Protein AF-A0A7C5HCS0-F1 (afdb_monomer)

Mean predicted aligned error: 6.95 Å

Secondary structure (DSSP, 8-state):
-HHHHH--TTSEEEE-TTHHHHHHHHHPPPP-SS--EEE---SS--STTHHHHHHHHHHHHTS-EEEEEEHHHHHHTGGGGGGTTT-SS-EEEEEEE-SS-GGGGGSGGGG-HHHIIIIII------HHHHHHHTT-EEE--SSHHHHHHHHHHHHHHT--EEEEEE--HHHHHHHHHHHHHHHHHHHHT-------

InterPro domains:
  IPR011766 Thiamine pyrophosphate enzyme, TPP-binding [PF02775] (51-166)
  IPR029061 Thiamin diphosphate-binding fold [SSF52518] (2-193)

Structure (mmCIF, N/CA/C/O backbone):
data_AF-A0A7C5HCS0-F1
#
_entry.id   AF-A0A7C5HCS0-F1
#
loop_
_atom_site.group_PDB
_atom_site.id
_atom_site.type_symbol
_atom_site.label_atom_id
_atom_site.label_alt_id
_atom_site.label_comp_id
_atom_site.label_asym_id
_atom_site.label_entity_id
_atom_site.label_seq_id
_atom_site.pdbx_PDB_ins_code
_atom_site.Cartn_x
_atom_site.Cartn_y
_atom_site.Cartn_z
_atom_site.occupancy
_atom_site.B_iso_or_equiv
_atom_site.auth_seq_id
_atom_site.auth_comp_id
_atom_site.auth_asym_id
_atom_site.auth_atom_id
_atom_site.pdbx_PDB_model_num
ATOM 1 N N . HIS A 1 1 ? 5.112 10.787 1.807 1.00 81.69 1 HIS A N 1
ATOM 2 C CA . HIS A 1 1 ? 4.598 12.050 2.372 1.00 81.69 1 HIS A CA 1
ATOM 3 C C . HIS A 1 1 ? 3.119 12.011 2.786 1.00 81.69 1 HIS A C 1
ATOM 5 O O . HIS A 1 1 ? 2.888 11.958 3.983 1.00 81.69 1 HIS A O 1
ATOM 11 N N . ILE A 1 2 ? 2.129 11.991 1.871 1.00 90.38 2 ILE A N 1
ATOM 12 C CA . ILE A 1 2 ? 0.691 12.128 2.235 1.00 90.38 2 ILE A CA 1
ATOM 13 C C . ILE A 1 2 ? 0.230 11.079 3.266 1.00 90.38 2 ILE A C 1
ATOM 15 O O . ILE A 1 2 ? -0.372 11.418 4.276 1.00 90.38 2 ILE A O 1
ATOM 19 N N . VAL A 1 3 ? 0.565 9.802 3.048 1.00 92.44 3 VAL A N 1
ATOM 20 C CA . VAL A 1 3 ? 0.217 8.712 3.981 1.00 92.44 3 VAL A CA 1
ATOM 21 C C . VAL A 1 3 ? 0.770 8.982 5.383 1.00 92.44 3 VAL A C 1
ATOM 23 O O . VAL A 1 3 ? 0.028 8.977 6.357 1.00 92.44 3 VAL A O 1
ATOM 26 N N . SER A 1 4 ? 2.069 9.273 5.477 1.00 89.44 4 SER A N 1
ATOM 27 C CA . SER A 1 4 ? 2.755 9.540 6.747 1.00 89.44 4 SER A CA 1
ATOM 28 C C . SER A 1 4 ? 2.292 10.822 7.446 1.00 89.44 4 SER A C 1
ATOM 30 O O . SER A 1 4 ? 2.467 10.922 8.651 1.00 89.44 4 SER A O 1
ATOM 32 N N . SER A 1 5 ? 1.733 11.800 6.722 1.00 89.94 5 SER A N 1
ATOM 33 C CA . SER A 1 5 ? 1.218 13.041 7.320 1.00 89.94 5 SER A CA 1
ATOM 34 C C . SER A 1 5 ? -0.213 12.920 7.842 1.00 89.94 5 SER A C 1
ATOM 36 O O . SER A 1 5 ? -0.616 13.727 8.670 1.00 89.94 5 SER A O 1
ATOM 38 N N . LEU A 1 6 ? -0.991 11.962 7.327 1.00 91.00 6 LEU A N 1
ATOM 39 C CA . LEU A 1 6 ? -2.385 11.748 7.731 1.00 91.00 6 LEU A CA 1
ATOM 40 C C . LEU A 1 6 ? -2.528 10.707 8.849 1.00 91.00 6 LEU A C 1
ATOM 42 O O . LEU A 1 6 ? -3.530 10.710 9.553 1.00 91.00 6 LEU A O 1
ATOM 46 N N . LEU A 1 7 ? -1.538 9.828 9.019 1.00 90.81 7 LEU A N 1
ATOM 47 C CA . LEU A 1 7 ? -1.515 8.861 10.115 1.00 90.81 7 LEU A CA 1
ATOM 48 C C . LEU A 1 7 ? -1.214 9.533 11.458 1.00 90.81 7 LEU A C 1
ATOM 50 O O . LEU A 1 7 ? -0.364 10.419 11.548 1.00 90.81 7 LEU A O 1
ATOM 54 N N . THR A 1 8 ? -1.865 9.048 12.513 1.00 88.38 8 THR A N 1
ATOM 55 C CA . THR A 1 8 ? -1.659 9.492 13.895 1.00 88.38 8 THR A CA 1
ATOM 56 C C . THR A 1 8 ? -1.178 8.337 14.776 1.00 88.38 8 THR A C 1
ATOM 58 O O . THR A 1 8 ? -1.002 7.203 14.334 1.00 88.38 8 THR A O 1
ATOM 61 N N . GLU A 1 9 ? -0.968 8.601 16.064 1.00 88.56 9 GLU A N 1
ATOM 62 C CA . GLU A 1 9 ? -0.583 7.583 17.049 1.00 88.56 9 GLU A CA 1
ATOM 63 C C . GLU A 1 9 ? -1.644 6.496 17.300 1.00 88.56 9 GLU A C 1
ATOM 65 O O . GLU A 1 9 ? -1.348 5.500 17.971 1.00 88.56 9 GLU A O 1
ATOM 70 N N . LYS A 1 10 ? -2.876 6.686 16.807 1.00 89.38 10 LYS A N 1
ATOM 71 C CA . LYS A 1 10 ? -3.980 5.724 16.936 1.00 89.38 10 LYS A CA 1
ATOM 72 C C . LYS A 1 10 ? -3.842 4.569 15.953 1.00 89.38 10 LYS A C 1
ATOM 74 O O . LYS A 1 10 ? -4.239 3.448 16.267 1.00 89.38 10 LYS A O 1
ATOM 79 N N . GLU A 1 11 ? -3.233 4.829 14.804 1.00 92.44 11 GLU A N 1
ATOM 80 C CA . GLU A 1 11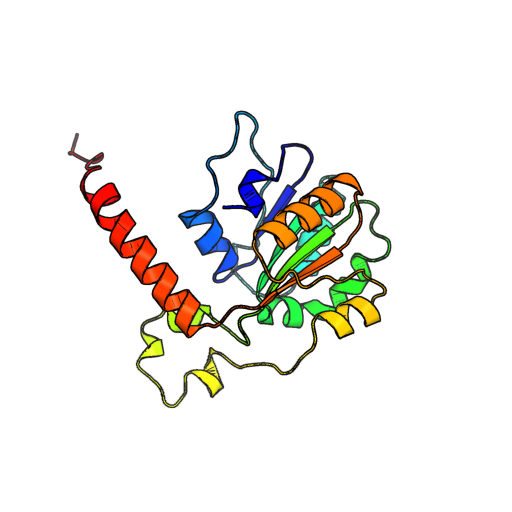 ? -3.041 3.852 13.746 1.00 92.44 11 GLU A CA 1
ATOM 81 C C . GLU A 1 11 ? -1.616 3.288 13.745 1.00 92.44 11 GLU A C 1
ATOM 83 O O . GLU A 1 11 ? -0.728 3.691 14.508 1.00 92.44 11 GLU A O 1
ATOM 88 N N . ALA A 1 12 ? -1.399 2.302 12.884 1.00 94.75 12 ALA A N 1
ATOM 89 C CA . ALA A 1 12 ? -0.082 1.766 12.592 1.00 94.75 12 ALA A CA 1
ATOM 90 C C . ALA A 1 12 ? 0.178 1.751 11.081 1.00 94.75 12 ALA A C 1
ATOM 92 O O . ALA A 1 12 ? -0.742 1.788 10.261 1.00 94.75 12 ALA A O 1
ATOM 93 N N . LEU A 1 13 ? 1.453 1.681 10.712 1.00 96.25 13 LEU A N 1
ATOM 94 C CA . LEU A 1 13 ? 1.912 1.585 9.334 1.00 96.25 13 LEU A CA 1
ATOM 95 C C . LEU A 1 13 ? 2.700 0.290 9.145 1.00 96.25 13 LEU A C 1
ATOM 97 O O . LEU A 1 13 ? 3.679 0.029 9.841 1.00 96.25 13 LEU A O 1
ATOM 101 N N . PHE A 1 14 ? 2.307 -0.504 8.162 1.00 97.88 14 PHE A N 1
ATOM 102 C CA . PHE A 1 14 ? 3.091 -1.620 7.668 1.00 97.88 14 PHE A CA 1
ATOM 103 C C . PHE A 1 14 ? 3.629 -1.271 6.284 1.00 97.88 14 PHE A C 1
ATOM 105 O O . PHE A 1 14 ? 2.872 -0.893 5.388 1.00 97.88 14 PHE A O 1
ATOM 112 N N . VAL A 1 15 ? 4.940 -1.380 6.092 1.00 97.44 15 VAL A N 1
ATOM 113 C CA . VAL A 1 15 ? 5.583 -1.012 4.827 1.00 97.44 15 VAL A CA 1
ATOM 114 C C . VAL A 1 15 ? 6.150 -2.259 4.168 1.00 97.44 15 VAL A C 1
ATOM 116 O O . VAL A 1 15 ? 6.953 -2.983 4.755 1.00 97.44 15 VAL A O 1
ATOM 119 N N . ALA A 1 16 ? 5.731 -2.530 2.935 1.00 96.75 16 ALA A N 1
ATOM 120 C CA . ALA A 1 16 ? 6.280 -3.630 2.160 1.00 96.75 16 ALA A CA 1
ATOM 121 C C . ALA A 1 16 ? 7.734 -3.361 1.741 1.00 96.75 16 ALA A C 1
ATOM 123 O O . ALA A 1 16 ? 8.236 -2.236 1.756 1.00 96.75 16 ALA A O 1
ATOM 124 N N . ASN A 1 17 ? 8.413 -4.422 1.310 1.00 93.38 17 ASN A N 1
ATOM 125 C CA . ASN A 1 17 ? 9.752 -4.332 0.735 1.00 93.38 17 ASN A CA 1
ATOM 126 C C . ASN A 1 17 ? 9.738 -3.635 -0.642 1.00 93.38 17 ASN A C 1
ATOM 128 O O . ASN A 1 17 ? 8.698 -3.210 -1.134 1.00 93.38 17 ASN A O 1
ATOM 132 N N . SER A 1 18 ? 10.904 -3.545 -1.294 1.00 89.56 18 SER A N 1
ATOM 133 C CA . SER A 1 18 ? 11.086 -2.861 -2.589 1.00 89.56 18 SER A CA 1
ATOM 134 C C . SER A 1 18 ? 11.000 -1.324 -2.479 1.00 89.56 18 SER A C 1
ATOM 136 O O . SER A 1 18 ? 11.650 -0.756 -1.596 1.00 89.56 18 SER A O 1
ATOM 138 N N . MET A 1 19 ? 10.304 -0.642 -3.394 1.00 89.56 19 MET A N 1
ATOM 139 C CA . MET A 1 19 ? 10.170 0.822 -3.397 1.00 89.56 19 MET A CA 1
ATOM 140 C C . MET A 1 19 ? 9.399 1.386 -2.192 1.00 89.56 19 MET A C 1
ATOM 142 O O . MET A 1 19 ? 9.930 2.320 -1.608 1.00 89.56 19 MET A O 1
ATOM 146 N N . PRO A 1 20 ? 8.272 0.813 -1.711 1.00 93.31 20 PRO A N 1
ATOM 147 C CA . PRO A 1 20 ? 7.556 1.337 -0.540 1.00 93.31 20 PRO A CA 1
ATOM 148 C C . PRO A 1 20 ? 8.441 1.671 0.673 1.00 93.31 20 PRO A C 1
ATOM 150 O O . PRO A 1 20 ? 8.361 2.775 1.209 1.00 93.31 20 PRO A O 1
ATOM 153 N N . ALA A 1 21 ? 9.325 0.751 1.080 1.00 93.12 21 ALA A N 1
ATOM 154 C CA . ALA A 1 21 ? 10.250 0.980 2.193 1.00 93.12 21 ALA A CA 1
ATOM 155 C C . ALA A 1 21 ? 11.250 2.113 1.917 1.00 93.12 21 ALA A C 1
ATOM 157 O O . ALA A 1 21 ? 11.531 2.907 2.808 1.00 93.12 21 ALA A O 1
ATOM 158 N N . ARG A 1 22 ? 11.770 2.203 0.687 1.00 90.94 22 ARG A N 1
ATOM 159 C CA . ARG A 1 22 ? 12.728 3.245 0.279 1.00 90.94 22 ARG A CA 1
ATOM 160 C C . ARG A 1 22 ? 12.057 4.609 0.151 1.00 90.94 22 ARG A C 1
ATOM 162 O O . ARG A 1 22 ? 12.630 5.612 0.551 1.00 90.94 22 ARG A O 1
ATOM 169 N N . ASP A 1 23 ? 10.836 4.642 -0.363 1.00 90.50 23 ASP A N 1
ATOM 170 C CA . ASP A 1 23 ? 10.062 5.868 -0.534 1.00 90.50 23 ASP A CA 1
ATOM 171 C C . ASP A 1 23 ? 9.659 6.453 0.817 1.00 90.50 23 ASP A C 1
ATOM 173 O O . ASP A 1 23 ? 9.646 7.671 0.986 1.00 90.50 23 ASP A O 1
ATOM 177 N N . MET A 1 24 ? 9.356 5.595 1.794 1.00 91.25 24 MET A N 1
ATOM 178 C CA . MET A 1 24 ? 9.117 6.041 3.164 1.00 91.25 24 MET A CA 1
ATOM 179 C C . MET A 1 24 ? 10.399 6.521 3.843 1.00 91.25 24 MET A C 1
ATOM 181 O O . MET A 1 24 ? 10.364 7.563 4.484 1.00 91.25 24 MET A O 1
ATOM 185 N N . ASP A 1 25 ? 11.526 5.837 3.652 1.00 90.25 25 ASP A N 1
ATOM 186 C CA . ASP A 1 25 ? 12.824 6.286 4.176 1.00 90.25 25 ASP A CA 1
ATOM 187 C C . ASP A 1 25 ? 13.227 7.671 3.628 1.00 90.25 25 ASP A C 1
ATOM 189 O O . ASP A 1 25 ? 13.696 8.529 4.369 1.00 90.25 25 ASP A O 1
ATOM 193 N N . LEU A 1 26 ?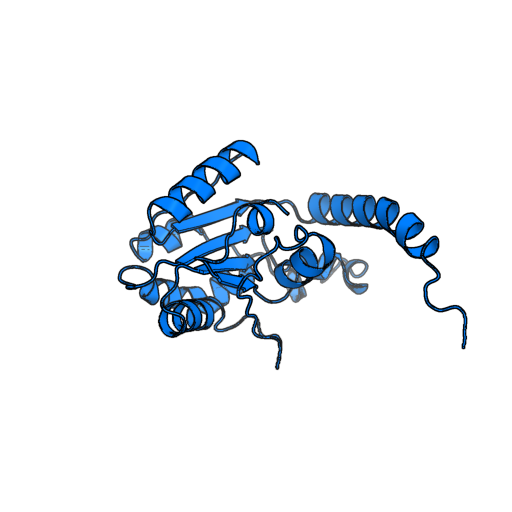 12.970 7.925 2.339 1.00 86.94 26 LEU A N 1
ATOM 194 C CA . LEU A 1 26 ? 13.357 9.171 1.668 1.00 86.94 26 LEU A CA 1
ATOM 195 C C . LEU A 1 26 ? 12.347 10.320 1.820 1.00 86.94 26 LEU A C 1
ATOM 197 O O . LEU A 1 26 ? 12.751 11.481 1.841 1.00 86.94 26 LEU A O 1
ATOM 201 N N . TYR A 1 27 ? 11.041 10.028 1.854 1.00 87.75 27 TYR A N 1
ATOM 202 C CA . TYR A 1 27 ? 9.986 11.043 1.682 1.00 87.75 27 TYR A CA 1
ATOM 203 C C . TYR A 1 27 ? 8.864 10.980 2.725 1.00 87.75 27 TYR A C 1
ATOM 205 O O . TYR A 1 27 ? 7.814 11.625 2.540 1.00 87.75 27 TYR A O 1
ATOM 213 N N . ALA A 1 28 ? 8.995 10.178 3.784 1.00 88.62 28 ALA A N 1
ATOM 214 C CA . ALA A 1 28 ? 8.055 10.262 4.896 1.00 88.62 28 ALA A CA 1
ATOM 215 C C . ALA A 1 28 ? 8.072 11.679 5.487 1.00 88.62 28 ALA A C 1
ATOM 217 O O . ALA A 1 28 ? 9.102 12.349 5.547 1.00 88.62 28 ALA A O 1
ATOM 218 N N . ALA A 1 29 ? 6.896 12.158 5.885 1.00 84.50 29 ALA A N 1
ATOM 219 C CA . ALA A 1 29 ? 6.817 13.371 6.679 1.00 84.50 29 ALA A CA 1
ATOM 220 C C . ALA A 1 29 ? 7.538 13.126 8.018 1.00 84.50 29 ALA A C 1
ATOM 222 O O . ALA A 1 29 ? 7.419 12.020 8.558 1.00 84.50 29 ALA A O 1
ATOM 223 N N . PRO A 1 30 ? 8.270 14.117 8.558 1.00 70.62 30 PRO A N 1
ATOM 224 C CA . PRO A 1 30 ? 8.809 14.009 9.905 1.00 70.62 30 PRO A CA 1
ATOM 225 C C . PRO A 1 30 ? 7.661 13.704 10.869 1.00 70.62 30 PRO A C 1
ATOM 227 O O . PRO A 1 30 ? 6.596 14.319 10.798 1.00 70.62 30 PRO A O 1
ATOM 230 N N . VAL A 1 31 ? 7.862 12.699 11.716 1.00 66.31 31 VAL A N 1
ATOM 231 C CA . VAL A 1 31 ? 6.822 12.226 12.629 1.00 66.31 31 VAL A CA 1
ATOM 232 C C . VAL A 1 31 ? 6.529 13.326 13.654 1.00 66.31 31 VAL A C 1
ATOM 234 O O . VAL A 1 31 ? 7.453 13.984 14.135 1.00 66.31 31 VAL A O 1
ATOM 237 N N . ALA A 1 32 ? 5.245 13.540 13.950 1.00 59.44 32 ALA A N 1
ATOM 238 C CA . ALA A 1 32 ? 4.774 14.476 14.970 1.00 59.44 32 ALA A CA 1
ATOM 239 C C . ALA A 1 32 ? 5.329 14.126 16.370 1.00 59.44 32 ALA A C 1
ATOM 241 O O . ALA A 1 32 ? 5.996 13.109 16.549 1.00 59.44 32 ALA A O 1
ATOM 242 N N . GLU A 1 33 ? 5.015 14.940 17.385 1.00 63.69 33 GLU A N 1
ATOM 243 C CA . GLU A 1 33 ? 5.446 14.759 18.788 1.00 63.69 33 GLU A CA 1
ATOM 244 C C . GLU A 1 33 ? 5.197 13.342 19.363 1.00 63.69 33 GLU A C 1
ATOM 246 O O . GLU A 1 33 ? 5.833 12.954 20.346 1.00 63.69 33 GLU A O 1
ATOM 251 N N . HIS A 1 34 ? 4.332 12.541 18.725 1.00 67.62 34 HIS A N 1
ATOM 252 C CA . HIS A 1 34 ? 4.046 11.151 19.066 1.00 67.62 34 HIS A CA 1
ATOM 253 C C . HIS A 1 34 ? 4.487 10.164 17.964 1.00 67.62 34 HIS A C 1
ATOM 255 O O . HIS A 1 34 ? 4.079 10.303 16.808 1.00 67.62 34 HIS A O 1
ATOM 261 N N . PRO A 1 35 ? 5.283 9.126 18.293 1.00 77.00 35 PRO A N 1
ATOM 262 C CA . PRO A 1 35 ? 5.846 8.221 17.297 1.00 77.00 35 PRO A CA 1
ATOM 263 C C . PRO A 1 35 ? 4.827 7.197 16.769 1.00 77.00 35 PRO A C 1
ATOM 265 O O . PRO A 1 35 ? 4.286 6.384 17.524 1.00 77.00 35 PRO A O 1
ATOM 268 N N . LEU A 1 36 ? 4.647 7.175 15.446 1.00 87.31 36 LEU A N 1
ATOM 269 C CA . LEU A 1 36 ? 3.867 6.172 14.716 1.00 87.31 36 LEU A CA 1
ATOM 270 C C . LEU A 1 36 ? 4.459 4.761 14.891 1.00 87.31 36 LEU A C 1
ATOM 272 O O . LEU A 1 36 ? 5.677 4.568 14.849 1.00 87.31 36 LEU A O 1
ATOM 276 N N . ARG A 1 37 ? 3.603 3.745 15.054 1.00 92.94 37 ARG A N 1
ATOM 277 C CA . ARG A 1 37 ? 4.039 2.340 15.058 1.00 92.94 37 ARG A CA 1
ATOM 278 C C . ARG A 1 37 ? 4.258 1.872 13.626 1.00 92.94 37 ARG A C 1
ATOM 280 O O . ARG A 1 37 ? 3.302 1.791 12.863 1.00 92.94 37 ARG A O 1
ATOM 287 N N . VAL A 1 38 ? 5.505 1.552 13.282 1.00 94.31 38 VAL A N 1
ATOM 288 C CA . VAL A 1 38 ? 5.891 1.115 11.934 1.00 94.31 38 VAL A CA 1
ATOM 289 C C . VAL A 1 38 ? 6.512 -0.280 11.979 1.00 94.31 38 VAL A C 1
ATOM 291 O O . VAL A 1 38 ? 7.370 -0.542 12.822 1.00 94.31 38 VAL A O 1
ATOM 294 N N . ALA A 1 39 ? 6.103 -1.166 11.070 1.00 96.44 39 ALA A N 1
ATOM 295 C CA . ALA A 1 39 ? 6.694 -2.492 10.894 1.00 96.44 39 ALA A CA 1
ATOM 296 C C . ALA A 1 39 ? 6.916 -2.833 9.414 1.00 96.44 39 ALA A C 1
ATOM 298 O O . ALA A 1 39 ? 6.263 -2.292 8.522 1.00 96.44 39 ALA A O 1
ATOM 299 N N . LEU A 1 40 ? 7.875 -3.725 9.163 1.00 96.81 40 LEU A N 1
ATOM 300 C CA . LEU A 1 40 ? 8.239 -4.213 7.837 1.00 96.81 40 LEU A CA 1
ATOM 301 C C . LEU A 1 40 ? 9.064 -5.505 7.935 1.00 96.81 40 LEU A C 1
ATOM 303 O O . LEU A 1 40 ? 9.886 -5.666 8.839 1.00 96.81 40 LEU A O 1
ATOM 307 N N . ASN A 1 41 ? 8.901 -6.410 6.968 1.00 95.56 41 ASN A N 1
ATOM 308 C CA . ASN A 1 41 ? 9.623 -7.687 6.919 1.00 95.56 41 ASN A CA 1
ATOM 309 C C . ASN A 1 41 ? 11.034 -7.520 6.333 1.00 95.56 41 ASN A C 1
ATOM 311 O O . ASN A 1 41 ? 11.263 -7.845 5.170 1.00 95.56 41 ASN A O 1
ATOM 315 N N . ARG A 1 42 ? 12.000 -7.033 7.125 1.00 93.31 42 ARG A N 1
ATOM 316 C CA . ARG A 1 42 ? 13.366 -6.723 6.641 1.00 93.31 42 ARG A CA 1
ATOM 317 C C . ARG A 1 42 ? 14.455 -7.750 6.938 1.00 93.31 42 ARG A C 1
ATOM 319 O O . ARG A 1 42 ? 15.578 -7.542 6.498 1.00 93.31 42 ARG A O 1
ATOM 326 N N . GLY A 1 43 ? 14.131 -8.864 7.600 1.00 93.31 43 GLY A N 1
ATOM 327 C CA . GLY A 1 43 ? 15.089 -9.953 7.844 1.00 93.31 43 GLY A CA 1
ATOM 328 C C . GLY A 1 43 ? 15.629 -10.546 6.537 1.00 93.31 43 GLY A C 1
ATOM 329 O O . GLY A 1 43 ? 16.773 -10.306 6.169 1.00 93.31 43 GLY A O 1
ATOM 330 N N . ALA A 1 44 ? 14.778 -11.263 5.796 1.00 91.94 44 ALA A N 1
ATOM 331 C CA . ALA A 1 44 ? 15.099 -11.756 4.451 1.00 91.94 44 ALA A CA 1
ATOM 332 C C . ALA A 1 44 ? 14.648 -10.801 3.328 1.00 91.94 44 ALA A C 1
ATOM 334 O O . ALA A 1 44 ? 15.084 -10.936 2.191 1.00 91.94 44 ALA A O 1
ATOM 335 N N . SER A 1 45 ? 13.800 -9.812 3.642 1.00 90.19 45 SER A N 1
ATOM 336 C CA . SER A 1 45 ? 13.263 -8.838 2.676 1.00 90.19 45 SER A CA 1
ATOM 337 C C . SER A 1 45 ? 12.446 -9.446 1.524 1.00 90.19 45 SER A C 1
ATOM 339 O O . SER A 1 45 ? 12.418 -8.889 0.426 1.00 90.19 45 SER A O 1
ATOM 341 N N . GLY A 1 46 ? 11.774 -10.572 1.788 1.00 92.12 46 GLY A N 1
ATOM 342 C CA . GLY A 1 46 ? 10.863 -11.236 0.853 1.00 92.12 46 GLY A CA 1
ATOM 343 C C . GLY A 1 46 ? 9.614 -10.408 0.538 1.00 92.12 46 GLY A C 1
ATOM 344 O O . GLY A 1 46 ? 9.223 -9.522 1.300 1.00 92.12 46 GLY A O 1
ATOM 345 N N . ILE A 1 47 ? 9.008 -10.663 -0.618 1.00 93.75 47 ILE A N 1
ATOM 346 C CA . ILE A 1 47 ? 7.751 -10.021 -1.047 1.00 93.75 47 ILE A CA 1
ATOM 347 C C . ILE A 1 47 ? 6.516 -10.880 -0.753 1.00 93.75 47 ILE A C 1
ATOM 349 O O . ILE A 1 47 ? 5.392 -10.429 -0.949 1.00 93.75 47 ILE A O 1
ATOM 353 N N . ASP A 1 48 ? 6.750 -12.100 -0.292 1.00 93.88 48 ASP A N 1
ATOM 354 C CA . ASP A 1 48 ? 5.791 -13.096 0.149 1.00 93.88 48 ASP A CA 1
ATOM 355 C C . ASP A 1 48 ? 5.268 -12.803 1.565 1.00 93.88 48 ASP A C 1
ATOM 357 O O . ASP A 1 48 ? 5.973 -12.254 2.416 1.00 93.88 48 ASP A O 1
ATOM 361 N N . GLY A 1 49 ? 4.000 -13.149 1.811 1.00 96.38 49 GLY A N 1
ATOM 362 C CA . GLY A 1 49 ? 3.381 -13.070 3.139 1.00 96.38 49 GLY A CA 1
ATOM 363 C C . GLY A 1 49 ? 3.187 -11.655 3.696 1.00 96.38 49 GLY A C 1
ATOM 364 O O . GLY A 1 49 ? 3.003 -11.499 4.906 1.00 96.38 49 GLY A O 1
ATOM 365 N N . ILE A 1 50 ? 3.275 -10.607 2.870 1.00 98.06 50 ILE A N 1
ATOM 366 C CA . ILE A 1 50 ? 3.205 -9.215 3.338 1.00 98.06 50 ILE A CA 1
ATOM 367 C C . ILE A 1 50 ? 1.805 -8.848 3.846 1.00 98.06 50 ILE A C 1
ATOM 369 O O . ILE A 1 50 ? 1.701 -8.236 4.909 1.00 98.06 50 ILE A O 1
ATOM 373 N N . ILE A 1 51 ? 0.739 -9.226 3.134 1.00 98.12 51 ILE A N 1
ATOM 374 C CA . ILE A 1 51 ? -0.650 -8.940 3.535 1.00 98.12 51 ILE A CA 1
ATOM 375 C C . ILE A 1 51 ? -0.985 -9.730 4.804 1.00 98.12 51 ILE A C 1
ATOM 377 O O . ILE A 1 51 ? -1.486 -9.160 5.772 1.00 98.12 51 ILE A O 1
ATOM 381 N N . SER A 1 52 ? -0.618 -11.011 4.837 1.00 97.44 52 SER A N 1
ATOM 382 C CA . SER A 1 52 ? -0.757 -11.900 5.991 1.00 97.44 52 SER A CA 1
ATOM 383 C C . SER A 1 52 ? -0.061 -11.333 7.229 1.00 97.44 52 SER A C 1
ATOM 385 O O . SER A 1 52 ? -0.649 -11.268 8.310 1.00 97.44 52 SER A O 1
ATOM 387 N N . THR A 1 53 ? 1.186 -10.874 7.077 1.00 97.88 53 THR A N 1
ATOM 388 C CA . THR A 1 53 ? 1.947 -10.302 8.195 1.00 97.88 53 THR A CA 1
ATOM 389 C C . THR A 1 53 ? 1.346 -8.977 8.657 1.00 97.88 53 THR A C 1
ATOM 391 O O . THR A 1 53 ? 1.238 -8.749 9.860 1.00 97.88 53 THR A O 1
ATOM 394 N N . ALA A 1 54 ? 0.921 -8.114 7.730 1.00 97.88 54 ALA A N 1
ATOM 395 C CA . ALA A 1 54 ? 0.294 -6.838 8.066 1.00 97.88 54 ALA A CA 1
ATOM 396 C C . ALA A 1 54 ? -1.035 -7.031 8.815 1.00 97.88 54 ALA A C 1
ATOM 398 O O . ALA A 1 54 ? -1.286 -6.338 9.802 1.00 97.88 54 ALA A O 1
ATOM 399 N N . ALA A 1 55 ? -1.845 -8.015 8.412 1.00 97.06 55 ALA A N 1
ATOM 400 C CA . ALA A 1 55 ? -3.066 -8.391 9.121 1.00 97.06 55 ALA A CA 1
ATOM 401 C C . ALA A 1 55 ? -2.759 -8.887 10.547 1.00 97.06 55 ALA A C 1
ATOM 403 O O . ALA A 1 55 ? -3.368 -8.425 11.512 1.00 97.06 55 ALA A O 1
ATOM 404 N N . GLY A 1 56 ? -1.761 -9.764 10.706 1.00 96.69 56 GLY A N 1
ATOM 405 C CA . GLY A 1 56 ? -1.317 -10.233 12.023 1.00 96.69 56 GLY A CA 1
ATOM 406 C C . GLY A 1 56 ? -0.762 -9.113 12.911 1.00 96.69 56 GLY A C 1
ATOM 407 O O . GLY A 1 56 ? -1.040 -9.076 14.107 1.00 96.69 56 GLY A O 1
ATOM 408 N N . PHE A 1 57 ? -0.023 -8.167 12.331 1.00 97.19 57 PHE A N 1
ATOM 409 C CA . PHE A 1 57 ? 0.489 -6.987 13.029 1.00 97.19 57 PHE A CA 1
ATOM 410 C C . PHE A 1 57 ? -0.643 -6.079 13.524 1.00 97.19 57 PHE A C 1
ATOM 412 O O . PHE A 1 57 ? -0.637 -5.678 14.688 1.00 97.19 57 PHE A O 1
ATOM 419 N N . SER A 1 58 ? -1.640 -5.818 12.673 1.00 96.12 58 SER A N 1
ATOM 420 C CA . SER A 1 58 ? -2.837 -5.052 13.036 1.00 96.12 58 SER A CA 1
ATOM 421 C C . SER A 1 58 ? -3.598 -5.706 14.189 1.00 96.12 58 SER A C 1
ATOM 423 O O . SER A 1 58 ? -3.898 -5.044 15.186 1.00 96.12 58 SER A O 1
ATOM 425 N N . ALA A 1 59 ? -3.831 -7.018 14.098 1.00 95.50 59 ALA A N 1
ATOM 426 C CA . ALA A 1 59 ? -4.498 -7.788 15.142 1.00 95.50 59 ALA A CA 1
ATOM 427 C C . ALA A 1 59 ? -3.701 -7.801 16.457 1.00 95.50 59 ALA A C 1
ATOM 429 O O . ALA A 1 59 ? -4.263 -7.555 17.520 1.00 95.50 59 ALA A O 1
ATOM 430 N N . GLY A 1 60 ? -2.386 -8.029 16.397 1.00 96.06 60 GLY A N 1
ATOM 431 C CA . GLY A 1 60 ? -1.521 -8.065 17.579 1.00 96.06 60 GLY A CA 1
ATOM 432 C C . GLY A 1 60 ? -1.389 -6.716 18.290 1.00 96.06 60 GLY A C 1
ATOM 433 O O . GLY A 1 60 ? -1.207 -6.680 19.506 1.00 96.06 60 GLY A O 1
ATOM 434 N N . LEU A 1 61 ? -1.498 -5.605 17.554 1.00 95.06 61 LEU A N 1
ATOM 435 C CA . LEU A 1 61 ? -1.522 -4.262 18.135 1.00 95.06 61 LEU A CA 1
ATOM 436 C C . LEU A 1 61 ? -2.905 -3.828 18.627 1.00 95.06 61 LEU A C 1
ATOM 438 O O . LEU A 1 61 ? -2.973 -2.879 19.409 1.00 95.06 61 LEU A O 1
ATOM 442 N N . GLY A 1 62 ? -3.983 -4.465 18.159 1.00 94.69 62 GLY A N 1
ATOM 443 C CA . GLY A 1 62 ? -5.347 -3.990 18.390 1.00 94.69 62 GLY A CA 1
ATOM 444 C C . GLY A 1 62 ? -5.585 -2.604 17.785 1.00 94.69 62 GLY A C 1
ATOM 445 O O . GLY A 1 62 ? -6.178 -1.741 18.432 1.00 94.69 62 GLY A O 1
ATOM 446 N N . ARG A 1 63 ? -5.014 -2.341 16.599 1.00 93.50 63 ARG A N 1
ATOM 447 C CA . ARG A 1 63 ? -5.063 -1.028 15.935 1.00 93.50 63 ARG A CA 1
ATOM 448 C C . ARG A 1 63 ? -5.327 -1.156 14.444 1.00 93.50 63 ARG A C 1
ATOM 450 O O . ARG A 1 63 ? -4.755 -2.025 13.777 1.00 93.50 63 ARG A O 1
ATOM 457 N N . ALA A 1 64 ? -6.101 -0.209 13.915 1.00 94.25 64 ALA A N 1
ATOM 458 C CA . ALA A 1 64 ? -6.225 -0.004 12.479 1.00 94.25 64 ALA A CA 1
ATOM 459 C C . ALA A 1 64 ? -4.836 0.202 11.861 1.00 94.25 64 ALA A C 1
ATOM 461 O O . ALA A 1 64 ? -3.994 0.924 12.406 1.00 94.25 64 ALA A O 1
ATOM 462 N N . THR A 1 65 ? -4.574 -0.475 10.748 1.00 96.56 65 THR A N 1
ATOM 463 C CA . THR A 1 65 ? -3.248 -0.477 10.123 1.00 96.56 65 THR A CA 1
ATOM 464 C C . THR A 1 65 ? -3.350 -0.126 8.653 1.00 96.56 65 THR A C 1
ATOM 466 O O . THR A 1 65 ? -4.172 -0.669 7.922 1.00 96.56 65 THR A O 1
ATOM 469 N N . THR A 1 66 ? -2.465 0.754 8.201 1.00 97.62 66 THR A N 1
ATOM 470 C CA . THR A 1 66 ? -2.268 0.998 6.774 1.00 97.62 66 THR A CA 1
ATOM 471 C C . THR A 1 66 ? -1.112 0.161 6.263 1.00 97.62 66 THR A C 1
ATOM 473 O O . THR A 1 66 ? -0.025 0.194 6.832 1.00 97.62 66 THR A O 1
ATOM 476 N N . LEU A 1 67 ? -1.330 -0.569 5.175 1.00 98.25 67 LEU A N 1
ATOM 477 C CA . LEU A 1 67 ? -0.307 -1.310 4.450 1.00 98.25 67 LEU A CA 1
ATOM 478 C C . LEU A 1 67 ? 0.054 -0.559 3.168 1.00 98.25 67 LEU A C 1
ATOM 480 O O . LEU A 1 67 ? -0.804 -0.364 2.314 1.00 98.25 67 LEU A O 1
ATOM 484 N N . LEU A 1 68 ? 1.326 -0.202 2.991 1.00 97.88 68 LEU A N 1
ATOM 485 C CA . LEU A 1 68 ? 1.842 0.275 1.706 1.00 97.88 68 LEU A CA 1
ATOM 486 C C . LEU A 1 68 ? 2.555 -0.865 0.975 1.00 97.88 68 LEU A C 1
ATOM 488 O O . LEU A 1 68 ? 3.582 -1.351 1.453 1.00 97.88 68 LEU A O 1
ATOM 492 N N . ILE A 1 69 ? 2.036 -1.282 -0.180 1.00 97.81 69 ILE A N 1
ATOM 493 C CA . ILE A 1 69 ? 2.489 -2.486 -0.892 1.00 97.81 69 ILE A CA 1
ATOM 494 C C . ILE A 1 69 ? 2.585 -2.258 -2.405 1.00 97.81 69 ILE A C 1
ATOM 496 O O . ILE A 1 69 ? 1.808 -1.500 -2.971 1.00 97.81 69 ILE A O 1
ATOM 500 N N . GLY A 1 70 ? 3.553 -2.892 -3.073 1.00 95.62 70 GLY A N 1
ATOM 501 C CA . GLY A 1 70 ? 3.627 -2.908 -4.542 1.00 95.62 70 GLY A CA 1
ATOM 502 C C . GLY A 1 70 ? 2.702 -3.962 -5.157 1.00 95.62 70 GLY A C 1
ATOM 503 O O . GLY A 1 70 ? 2.390 -4.960 -4.511 1.00 95.62 70 GLY A O 1
ATOM 504 N N . ASP A 1 71 ? 2.309 -3.789 -6.418 1.00 94.50 71 ASP A N 1
ATOM 505 C CA . ASP A 1 71 ? 1.403 -4.698 -7.137 1.00 94.50 71 ASP A CA 1
ATOM 506 C C . ASP A 1 71 ? 1.881 -6.155 -7.175 1.00 94.50 71 ASP A C 1
ATOM 508 O O . ASP A 1 71 ? 1.098 -7.068 -6.920 1.00 94.50 71 ASP A O 1
ATOM 512 N N . ILE A 1 72 ? 3.172 -6.392 -7.413 1.00 94.12 72 ILE A N 1
ATOM 513 C CA . ILE A 1 72 ? 3.712 -7.758 -7.445 1.00 94.12 72 ILE A CA 1
ATOM 514 C C . ILE A 1 72 ? 3.676 -8.408 -6.057 1.00 94.12 72 ILE A C 1
ATOM 516 O O . ILE A 1 72 ? 3.242 -9.549 -5.926 1.00 94.12 72 ILE A O 1
ATOM 520 N N . SER A 1 73 ? 4.059 -7.687 -4.998 1.00 96.00 73 SER A N 1
ATOM 521 C CA . SER A 1 73 ? 3.960 -8.195 -3.621 1.00 96.00 73 SER A CA 1
ATOM 522 C C . SER A 1 73 ? 2.511 -8.461 -3.211 1.00 96.00 73 SER A C 1
ATOM 524 O O . SER A 1 73 ? 2.242 -9.438 -2.521 1.00 96.00 73 SER A O 1
ATOM 526 N N . PHE A 1 74 ? 1.575 -7.619 -3.658 1.00 97.38 74 PHE A N 1
ATOM 527 C CA . PHE A 1 74 ? 0.145 -7.826 -3.446 1.00 97.38 74 PHE A CA 1
ATOM 528 C C . PHE A 1 74 ? -0.334 -9.120 -4.110 1.00 97.38 74 PHE A C 1
ATOM 530 O O . PHE A 1 74 ? -1.031 -9.913 -3.484 1.00 97.38 74 PHE A O 1
ATOM 537 N N . LEU A 1 75 ? 0.099 -9.374 -5.348 1.00 95.94 75 LEU A N 1
ATOM 538 C CA . LEU A 1 75 ? -0.237 -10.600 -6.066 1.00 95.94 75 LEU A CA 1
ATOM 539 C C . LEU A 1 75 ? 0.361 -11.857 -5.408 1.00 95.94 75 LEU A C 1
ATOM 541 O O . LEU A 1 75 ? -0.297 -12.895 -5.379 1.00 95.94 75 LEU A O 1
ATOM 545 N N . HIS A 1 76 ? 1.572 -11.772 -4.848 1.00 96.00 76 HIS A N 1
ATOM 546 C CA . HIS A 1 76 ? 2.230 -12.895 -4.163 1.00 96.00 76 HIS A CA 1
ATOM 547 C C . HIS 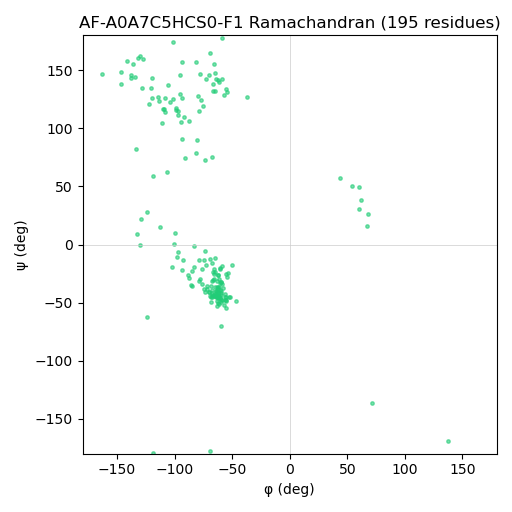A 1 76 ? 1.479 -13.407 -2.931 1.00 96.00 76 HIS A C 1
ATOM 549 O O . HIS A 1 76 ? 1.638 -14.573 -2.576 1.00 96.00 76 HIS A O 1
ATOM 555 N N . ASP A 1 77 ? 0.681 -12.555 -2.288 1.00 97.25 77 ASP A N 1
ATOM 556 C CA . ASP A 1 77 ? -0.047 -12.873 -1.056 1.00 97.25 77 ASP A CA 1
ATOM 557 C C . ASP A 1 77 ? -1.560 -12.641 -1.216 1.00 97.25 77 ASP A C 1
ATOM 559 O O . ASP A 1 77 ? -2.268 -12.326 -0.264 1.00 97.25 77 ASP A O 1
ATOM 563 N N . LEU A 1 78 ? -2.068 -12.769 -2.449 1.00 97.00 78 LEU A N 1
ATOM 564 C CA . LEU A 1 78 ? -3.433 -12.382 -2.820 1.00 97.00 78 LEU A CA 1
ATOM 565 C C . LEU A 1 78 ? -4.515 -13.099 -2.002 1.00 97.00 78 LEU A C 1
ATOM 567 O O . LEU A 1 78 ? -5.543 -12.514 -1.670 1.00 97.00 78 LEU A O 1
ATOM 571 N N . ASN A 1 79 ? -4.296 -14.375 -1.678 1.00 96.38 79 ASN A N 1
ATOM 572 C CA . ASN A 1 79 ? -5.253 -15.165 -0.905 1.00 96.38 79 ASN A CA 1
ATOM 573 C C . ASN A 1 79 ? -5.431 -14.641 0.530 1.00 96.38 79 ASN A C 1
ATOM 575 O O . ASN A 1 79 ? -6.493 -14.844 1.112 1.00 96.38 79 ASN A O 1
ATOM 579 N N . ALA A 1 80 ? -4.449 -13.915 1.070 1.00 97.06 80 ALA A N 1
ATOM 580 C CA . ALA A 1 80 ? -4.496 -13.339 2.405 1.00 97.06 80 ALA A CA 1
ATOM 581 C C . ALA A 1 80 ? -5.512 -12.199 2.531 1.00 97.06 80 ALA A C 1
ATOM 583 O O . ALA A 1 80 ? -5.879 -11.836 3.647 1.00 97.06 80 ALA A O 1
ATOM 584 N N . LEU A 1 81 ? -6.041 -11.677 1.417 1.00 96.88 81 LEU A N 1
ATOM 585 C CA . LEU A 1 81 ? -7.189 -10.768 1.435 1.00 96.88 81 LEU A CA 1
ATOM 586 C C . LEU A 1 81 ? -8.401 -11.371 2.161 1.00 96.88 81 LEU A C 1
ATOM 588 O O . LEU A 1 81 ? -9.184 -10.626 2.749 1.00 96.88 81 LEU A O 1
ATOM 592 N N . SER A 1 82 ? -8.524 -12.705 2.223 1.00 95.44 82 SER A N 1
ATOM 593 C CA . SER A 1 82 ? -9.567 -13.369 3.016 1.00 95.44 82 SER A CA 1
ATOM 594 C C . SER A 1 82 ? -9.493 -13.054 4.515 1.00 95.44 82 SER A C 1
ATOM 596 O O . SER A 1 82 ? -10.484 -13.226 5.219 1.00 95.44 82 SER A O 1
ATOM 598 N N . LEU A 1 83 ? -8.334 -12.613 5.019 1.00 94.81 83 LEU A N 1
ATOM 599 C CA . LEU A 1 83 ? -8.143 -12.231 6.421 1.00 94.81 83 LEU A CA 1
ATOM 600 C C . LEU A 1 83 ? -8.756 -10.860 6.744 1.00 94.81 83 LEU A C 1
ATOM 602 O O . LEU A 1 83 ? -9.022 -10.581 7.907 1.00 94.81 83 LEU A O 1
ATOM 606 N N . LEU A 1 84 ? -8.977 -10.004 5.739 1.00 92.69 84 LEU A N 1
ATOM 607 C CA . LEU A 1 84 ? -9.339 -8.595 5.939 1.00 92.69 84 LEU A CA 1
ATOM 608 C C . LEU A 1 84 ? -10.851 -8.378 6.079 1.00 92.69 84 LEU A C 1
ATOM 610 O O . LEU A 1 84 ? -11.260 -7.423 6.737 1.00 92.69 84 LEU A O 1
ATOM 614 N N . GLY A 1 85 ? -11.673 -9.236 5.464 1.00 83.00 85 GLY A N 1
ATOM 615 C CA . GLY A 1 85 ? -13.123 -9.021 5.345 1.00 83.00 85 GLY A CA 1
ATOM 616 C C . GLY A 1 85 ? -13.893 -9.054 6.671 1.00 83.00 85 GLY A C 1
ATOM 617 O O . GLY A 1 85 ? -14.940 -8.429 6.775 1.00 83.00 85 GLY A O 1
ATOM 618 N N . ASN A 1 86 ? -13.366 -9.741 7.691 1.00 79.06 86 ASN A N 1
ATOM 619 C CA . ASN A 1 86 ? -13.964 -9.836 9.033 1.00 79.06 86 ASN A CA 1
ATOM 620 C C . ASN A 1 86 ? -12.958 -9.502 10.148 1.00 79.06 86 ASN A C 1
ATOM 622 O O . ASN A 1 86 ? -13.103 -9.967 11.278 1.00 79.06 86 ASN A O 1
ATOM 626 N N . ALA A 1 87 ? -11.891 -8.768 9.827 1.00 85.56 87 ALA A N 1
ATOM 627 C CA . ALA A 1 87 ? -10.883 -8.422 10.818 1.00 85.56 87 ALA A CA 1
ATOM 628 C C . ALA A 1 87 ? -11.476 -7.470 11.870 1.00 85.56 87 ALA A C 1
ATOM 630 O O . ALA A 1 87 ? -12.080 -6.459 11.522 1.00 85.56 87 ALA A O 1
ATOM 631 N N . GLU A 1 88 ? -11.259 -7.764 13.157 1.00 87.31 88 GLU A N 1
ATOM 632 C CA . GLU A 1 88 ? -11.634 -6.856 14.257 1.00 87.31 88 GLU A CA 1
ATOM 633 C C . GLU A 1 88 ? -10.921 -5.504 14.143 1.00 87.31 88 GLU A C 1
ATOM 635 O O . GLU A 1 88 ? -11.466 -4.470 14.521 1.00 87.31 88 GLU A O 1
ATOM 640 N N . ASN A 1 89 ? -9.698 -5.528 13.607 1.00 91.31 89 ASN A N 1
ATOM 641 C CA . ASN A 1 89 ? -8.890 -4.350 13.352 1.00 91.31 89 ASN A CA 1
ATOM 642 C C . ASN A 1 89 ? -8.791 -4.147 11.833 1.00 91.31 89 ASN A C 1
ATOM 644 O O . ASN A 1 89 ? -8.262 -5.018 11.139 1.00 91.31 89 ASN A O 1
ATOM 648 N N . PRO A 1 90 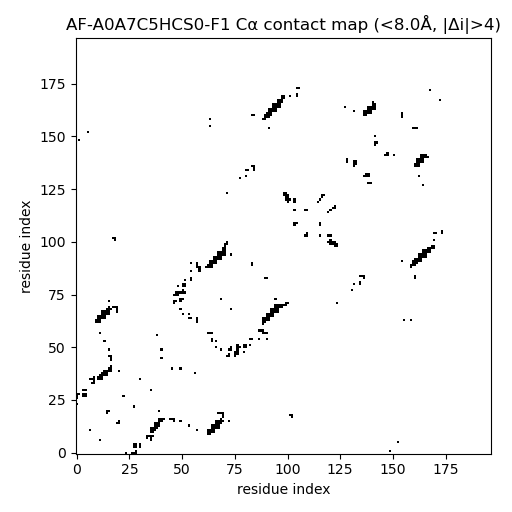? -9.311 -3.033 11.305 1.00 92.06 90 PRO A N 1
ATOM 649 C CA . PRO A 1 90 ? -9.386 -2.794 9.871 1.00 92.06 90 PRO A CA 1
ATOM 650 C C . PRO A 1 90 ? -8.002 -2.547 9.269 1.00 92.06 90 PRO A C 1
ATOM 652 O O . PRO A 1 90 ? -7.128 -1.925 9.886 1.00 92.06 90 PRO A O 1
ATOM 655 N N . LEU A 1 91 ? -7.826 -3.002 8.028 1.00 96.31 91 LEU A N 1
ATOM 656 C CA . LEU A 1 91 ? -6.591 -2.819 7.274 1.00 96.31 91 LEU A CA 1
ATOM 657 C C . LEU A 1 91 ? -6.863 -2.089 5.959 1.00 96.31 91 LEU A C 1
ATOM 659 O O . LEU A 1 91 ? -7.606 -2.571 5.104 1.00 96.31 91 LEU A O 1
ATOM 663 N N . ILE A 1 92 ? -6.219 -0.935 5.784 1.00 97.50 92 ILE A N 1
ATOM 664 C CA . ILE A 1 92 ? -6.262 -0.165 4.537 1.00 97.50 92 ILE A CA 1
ATOM 665 C C . ILE A 1 92 ? -5.020 -0.521 3.724 1.00 97.50 92 ILE A C 1
ATOM 667 O O . ILE A 1 92 ? -3.904 -0.176 4.113 1.00 97.50 92 ILE A O 1
ATOM 671 N N . ALA A 1 93 ? -5.183 -1.218 2.601 1.00 98.06 93 ALA A N 1
ATOM 672 C CA . ALA A 1 93 ? -4.068 -1.572 1.728 1.00 98.06 93 ALA A CA 1
ATOM 673 C C . ALA A 1 93 ? -3.960 -0.576 0.571 1.00 98.06 93 ALA A C 1
ATOM 675 O O . ALA A 1 93 ? -4.829 -0.511 -0.296 1.00 98.06 93 ALA A O 1
ATOM 676 N N . ILE A 1 94 ? -2.865 0.176 0.539 1.00 98.25 94 ILE A N 1
ATOM 677 C CA . ILE A 1 94 ? -2.512 1.083 -0.548 1.00 98.25 94 ILE A CA 1
ATOM 678 C C . ILE A 1 94 ? -1.586 0.330 -1.503 1.00 98.25 94 ILE A C 1
ATOM 680 O O . ILE A 1 94 ? -0.408 0.105 -1.207 1.00 98.25 94 ILE A O 1
ATOM 684 N N . VAL A 1 95 ? -2.132 -0.063 -2.652 1.00 97.94 95 VAL A N 1
ATOM 685 C CA . VAL A 1 95 ? -1.434 -0.819 -3.693 1.00 97.94 95 VAL A CA 1
ATOM 686 C C . VAL A 1 95 ? -0.824 0.149 -4.701 1.00 97.94 95 VAL A C 1
ATOM 688 O O . VAL A 1 95 ? -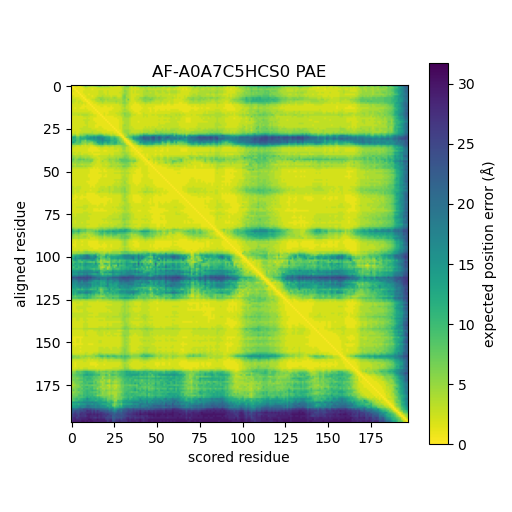1.525 0.786 -5.485 1.00 97.94 95 VAL A O 1
ATOM 691 N N . LEU A 1 96 ? 0.502 0.252 -4.697 1.00 95.38 96 LEU A N 1
ATOM 692 C CA . LEU A 1 96 ? 1.276 1.012 -5.673 1.00 95.38 96 LEU A CA 1
ATOM 693 C C . LEU A 1 96 ? 1.444 0.176 -6.944 1.00 95.38 96 LEU A C 1
ATOM 695 O O . LEU A 1 96 ? 2.410 -0.579 -7.074 1.00 95.38 96 LEU A O 1
ATOM 699 N N . ASN A 1 97 ? 0.503 0.310 -7.877 1.00 93.25 97 ASN A N 1
ATOM 700 C CA . ASN A 1 97 ? 0.510 -0.442 -9.124 1.00 93.25 97 ASN A CA 1
ATOM 701 C C . ASN A 1 97 ? 1.319 0.287 -10.197 1.00 93.25 97 ASN A C 1
ATOM 703 O O . ASN A 1 97 ? 0.888 1.300 -10.752 1.00 93.25 97 ASN A O 1
ATOM 707 N N . ASN A 1 98 ? 2.508 -0.235 -10.491 1.00 86.81 98 ASN A N 1
ATOM 708 C CA . ASN A 1 98 ? 3.349 0.245 -11.588 1.00 86.81 98 ASN A CA 1
ATOM 709 C C . ASN A 1 98 ? 3.495 -0.797 -12.718 1.00 86.81 98 ASN A C 1
ATOM 711 O O . ASN A 1 98 ? 4.330 -0.634 -13.613 1.00 86.81 98 ASN A O 1
ATOM 715 N N . HIS A 1 99 ? 2.635 -1.824 -12.730 1.00 83.50 99 HIS A N 1
ATOM 716 C CA . HIS A 1 99 ? 2.635 -2.895 -13.725 1.00 83.50 99 HIS A CA 1
ATOM 717 C C . HIS A 1 99 ? 3.958 -3.680 -13.735 1.00 83.50 99 HIS A C 1
ATOM 719 O O . HIS A 1 99 ? 4.576 -3.846 -14.792 1.00 83.50 99 HIS A O 1
ATOM 725 N N . GLY A 1 100 ? 4.429 -4.122 -12.566 1.00 80.69 100 GLY A N 1
ATOM 726 C CA . GLY A 1 100 ? 5.646 -4.921 -12.431 1.00 80.69 100 GLY A CA 1
ATOM 727 C C . GLY A 1 100 ? 6.574 -4.534 -11.277 1.00 80.69 100 GLY A C 1
ATOM 728 O O . GLY A 1 100 ? 6.276 -3.736 -10.391 1.00 80.69 100 GLY A O 1
ATOM 729 N N . GLY A 1 101 ? 7.774 -5.108 -11.300 1.00 75.44 101 GLY A N 1
ATOM 730 C CA . GLY A 1 101 ? 8.868 -4.783 -10.390 1.00 75.44 101 GLY A CA 1
ATOM 731 C C . GLY A 1 101 ? 9.513 -3.428 -10.700 1.00 75.44 101 GLY A C 1
ATOM 732 O O . GLY A 1 101 ? 10.648 -3.379 -11.170 1.00 75.44 101 GLY A O 1
ATOM 733 N N . GLY A 1 102 ? 8.834 -2.315 -10.408 1.00 72.44 102 GLY A N 1
ATOM 734 C CA . GLY A 1 102 ? 9.331 -0.956 -10.688 1.00 72.44 102 GLY A CA 1
ATOM 735 C C . GLY A 1 102 ? 10.725 -0.630 -10.128 1.00 72.44 102 GLY A C 1
ATOM 736 O O . GLY A 1 102 ? 11.440 0.187 -10.702 1.00 72.44 102 GLY A O 1
ATOM 737 N N . ILE A 1 103 ? 11.168 -1.317 -9.069 1.00 75.75 103 ILE A N 1
ATOM 738 C CA . ILE A 1 103 ? 12.516 -1.156 -8.500 1.00 75.75 103 ILE A CA 1
ATOM 739 C C . ILE A 1 103 ? 13.641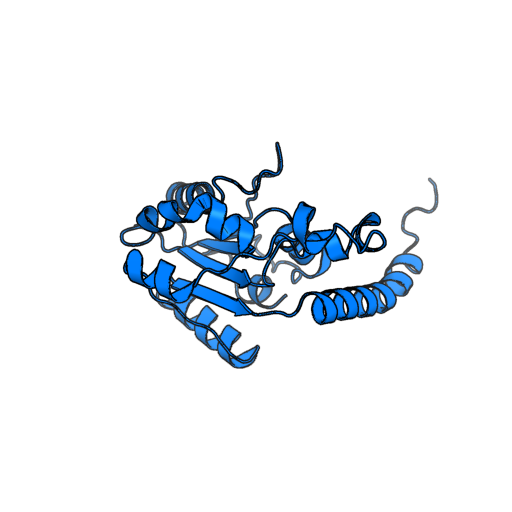 -1.478 -9.489 1.00 75.75 103 ILE A C 1
ATOM 741 O O . ILE A 1 103 ? 14.701 -0.858 -9.428 1.00 75.75 103 ILE A O 1
ATOM 745 N N . PHE A 1 104 ? 13.436 -2.412 -10.421 1.00 74.88 104 PHE A N 1
ATOM 746 C CA . PHE A 1 104 ? 14.488 -2.804 -11.362 1.00 74.88 104 PHE A CA 1
ATOM 747 C C . PHE A 1 104 ? 14.859 -1.666 -12.317 1.00 74.88 104 PHE A C 1
ATOM 749 O O . PHE A 1 104 ? 15.989 -1.624 -12.792 1.00 74.88 104 PHE A O 1
ATOM 756 N N . SER A 1 105 ? 13.971 -0.682 -12.504 1.00 72.94 105 SER A N 1
ATOM 757 C CA . SER A 1 105 ? 14.262 0.553 -13.242 1.00 72.94 105 SER A CA 1
ATOM 758 C C . SER A 1 105 ? 15.279 1.469 -12.540 1.00 72.94 105 SER A C 1
ATOM 760 O O . SER A 1 105 ? 15.830 2.366 -13.175 1.00 72.94 105 SER A O 1
ATOM 762 N N . PHE A 1 106 ? 15.546 1.255 -11.247 1.00 71.75 106 PHE A N 1
ATOM 763 C CA . PHE A 1 106 ? 16.512 2.020 -10.449 1.00 71.75 106 PHE A CA 1
ATOM 764 C C . PHE A 1 106 ? 17.876 1.335 -10.316 1.00 71.75 106 PHE A C 1
ATOM 766 O O . PHE A 1 106 ? 18.823 1.949 -9.827 1.00 71.75 106 PHE A O 1
ATOM 773 N N . LEU A 1 107 ? 17.983 0.068 -10.718 1.00 77.19 107 LEU A N 1
ATOM 774 C CA . LEU A 1 107 ? 19.209 -0.715 -10.606 1.00 77.19 107 LEU A CA 1
ATOM 775 C C . LEU A 1 107 ? 20.035 -0.625 -11.899 1.00 77.19 107 LEU A C 1
ATOM 777 O O . LEU A 1 107 ? 19.464 -0.397 -12.965 1.00 77.19 107 LEU A O 1
ATOM 781 N N . PRO A 1 108 ? 21.363 -0.861 -11.848 1.00 75.06 108 PRO A N 1
ATOM 782 C CA . PRO A 1 108 ? 22.215 -0.843 -13.041 1.00 75.06 108 PRO A CA 1
ATOM 783 C C . PRO A 1 108 ? 21.731 -1.776 -14.158 1.00 75.06 108 PRO A C 1
ATOM 785 O O . PRO A 1 108 ? 21.919 -1.475 -15.327 1.00 75.06 108 PRO A O 1
ATOM 788 N N . ILE A 1 109 ? 21.029 -2.860 -13.803 1.00 68.81 109 ILE A N 1
ATOM 789 C CA . ILE A 1 109 ? 20.433 -3.807 -14.755 1.00 68.81 109 ILE A CA 1
ATOM 790 C C . ILE A 1 109 ? 19.431 -3.155 -15.722 1.00 68.81 109 ILE A C 1
ATOM 792 O O . ILE A 1 109 ? 19.160 -3.711 -16.777 1.00 68.81 109 ILE A O 1
ATOM 796 N N . ALA A 1 110 ? 18.909 -1.962 -15.415 1.00 71.62 110 ALA A N 1
ATOM 797 C CA . ALA A 1 110 ? 18.023 -1.222 -16.308 1.00 71.62 110 ALA A CA 1
ATOM 798 C C . ALA A 1 110 ? 18.661 -0.866 -17.667 1.00 71.62 110 ALA A C 1
ATOM 800 O O . ALA A 1 110 ? 17.925 -0.580 -18.608 1.00 71.62 110 ALA A O 1
ATOM 801 N N . SER A 1 111 ? 19.998 -0.869 -17.787 1.00 71.81 111 SER A N 1
ATOM 802 C CA . SER A 1 111 ? 20.685 -0.687 -19.075 1.00 71.81 111 SER A CA 1
ATOM 803 C C . SER A 1 111 ? 20.722 -1.950 -19.942 1.00 71.81 111 SER A C 1
ATOM 805 O O . SER A 1 111 ? 21.022 -1.849 -21.127 1.00 71.81 111 SER A O 1
ATOM 807 N N . GLU A 1 112 ? 20.403 -3.120 -19.380 1.00 69.88 112 GLU A N 1
ATOM 808 C CA . GLU A 1 112 ? 20.346 -4.411 -20.078 1.00 69.88 112 GLU A CA 1
ATOM 809 C C . GLU A 1 112 ? 18.917 -4.643 -20.605 1.00 69.88 112 GLU A C 1
ATOM 811 O O . GLU A 1 112 ? 18.114 -5.391 -20.037 1.00 69.88 112 GLU A O 1
ATOM 816 N N . THR A 1 113 ? 18.567 -3.920 -21.673 1.00 64.06 113 THR A N 1
ATOM 817 C CA . THR A 1 113 ? 17.189 -3.765 -22.178 1.00 64.06 113 THR A CA 1
ATOM 818 C C . THR A 1 113 ? 16.519 -5.066 -22.599 1.00 64.06 113 THR A C 1
ATOM 820 O O . THR A 1 113 ? 15.314 -5.219 -22.415 1.00 64.06 113 THR A O 1
ATOM 823 N N . ASP A 1 114 ? 17.289 -6.021 -23.114 1.00 62.94 114 ASP A N 1
ATOM 824 C CA . ASP A 1 114 ? 16.745 -7.173 -23.840 1.00 62.94 114 ASP A CA 1
ATOM 825 C C . ASP A 1 114 ? 16.083 -8.210 -22.921 1.00 62.94 114 ASP A C 1
ATOM 827 O O . ASP A 1 114 ? 15.380 -9.098 -23.389 1.00 62.94 114 ASP A O 1
ATOM 831 N N . ARG A 1 115 ? 16.293 -8.111 -21.601 1.00 65.94 115 ARG A N 1
ATOM 832 C CA . ARG A 1 115 ? 15.745 -9.056 -20.610 1.00 65.94 115 ARG A CA 1
ATOM 833 C C . ARG A 1 115 ? 15.040 -8.381 -19.440 1.00 65.94 115 ARG A C 1
ATOM 835 O O . ARG A 1 115 ? 14.548 -9.078 -18.552 1.00 65.94 115 ARG A O 1
ATOM 842 N N . LEU A 1 116 ? 14.997 -7.049 -19.411 1.00 68.38 116 LEU A N 1
ATOM 843 C CA . LEU A 1 116 ? 14.502 -6.300 -18.259 1.00 68.38 116 LEU A CA 1
ATOM 844 C C . LEU A 1 116 ? 13.027 -6.607 -17.977 1.00 68.38 116 LEU A C 1
ATOM 846 O O . LEU A 1 116 ? 12.681 -6.947 -16.848 1.00 68.38 116 LEU A O 1
ATOM 850 N N . ASP A 1 117 ? 12.163 -6.534 -18.989 1.00 65.94 117 ASP A N 1
ATOM 851 C CA . ASP A 1 117 ? 10.733 -6.779 -18.786 1.00 65.94 117 ASP A CA 1
ATOM 852 C C . ASP A 1 117 ? 10.414 -8.267 -18.586 1.00 65.94 117 ASP A C 1
ATOM 854 O O . ASP A 1 117 ? 9.611 -8.601 -17.717 1.00 65.94 117 ASP A O 1
ATOM 858 N N . GLU A 1 118 ? 11.082 -9.167 -19.312 1.00 68.38 118 GLU A N 1
ATOM 859 C CA . GLU A 1 118 ? 10.816 -10.610 -19.236 1.00 68.38 118 GLU A CA 1
ATOM 860 C C . GLU A 1 118 ? 11.342 -11.263 -17.951 1.00 68.38 118 GLU A C 1
ATOM 862 O O . GLU A 1 118 ? 10.672 -12.115 -17.374 1.00 68.38 118 GLU A O 1
ATOM 867 N N . CYS A 1 119 ? 12.543 -10.889 -17.498 1.00 70.62 119 CYS A N 1
ATOM 868 C CA . CYS A 1 119 ? 13.217 -11.569 -16.387 1.00 70.62 119 CYS A CA 1
ATOM 869 C C . CYS A 1 119 ? 13.132 -10.811 -15.056 1.00 70.62 119 CYS A C 1
ATOM 871 O O . CYS A 1 119 ? 13.351 -11.423 -14.013 1.00 70.62 119 CYS A O 1
ATOM 873 N N . PHE A 1 120 ? 12.851 -9.502 -15.071 1.00 74.81 120 PHE A N 1
ATOM 874 C CA . PHE A 1 120 ? 12.905 -8.670 -13.864 1.00 74.81 120 PHE A CA 1
ATOM 875 C C . PHE A 1 120 ? 11.585 -7.948 -13.593 1.00 74.81 120 PHE A C 1
ATOM 877 O O . PHE A 1 120 ? 10.938 -8.204 -12.577 1.00 74.81 120 PHE A O 1
ATOM 884 N N . ALA A 1 121 ? 11.146 -7.062 -14.491 1.00 73.31 121 ALA A N 1
ATOM 885 C CA . ALA A 1 121 ? 9.940 -6.277 -14.254 1.00 73.31 121 ALA A CA 1
ATOM 886 C C . ALA A 1 121 ? 8.675 -7.142 -14.257 1.00 73.31 121 ALA A C 1
ATOM 888 O O . ALA A 1 121 ? 7.763 -6.832 -13.502 1.00 73.31 121 ALA A O 1
ATOM 889 N N . THR A 1 122 ? 8.647 -8.225 -15.041 1.00 78.81 122 THR A N 1
ATOM 890 C CA . THR A 1 122 ? 7.617 -9.279 -15.018 1.00 78.81 122 THR A CA 1
ATOM 891 C C . THR A 1 122 ? 6.187 -8.728 -14.910 1.00 78.81 122 THR A C 1
ATOM 893 O O . THR A 1 122 ? 5.474 -9.051 -13.957 1.00 78.81 122 THR A O 1
ATOM 896 N N . PRO A 1 123 ? 5.749 -7.865 -15.852 1.00 80.62 123 PRO A N 1
ATOM 897 C CA . PRO A 1 123 ? 4.425 -7.252 -15.795 1.00 80.62 123 PRO A CA 1
ATOM 898 C C . PRO A 1 123 ? 3.338 -8.328 -15.734 1.00 80.62 123 PRO A C 1
ATOM 900 O O . PRO A 1 123 ? 3.313 -9.249 -16.549 1.00 80.62 123 PRO A O 1
ATOM 903 N N . GLN A 1 124 ? 2.439 -8.203 -14.762 1.00 84.00 124 GLN A N 1
ATOM 904 C CA . GLN A 1 124 ? 1.347 -9.148 -14.553 1.00 84.00 124 GLN A CA 1
ATOM 905 C C . GLN A 1 124 ? 0.033 -8.526 -15.004 1.00 84.00 124 GLN A C 1
ATOM 907 O O . GLN A 1 124 ? -0.249 -7.367 -14.707 1.00 84.00 124 GLN A O 1
ATOM 912 N N . ASN A 1 125 ? -0.789 -9.313 -15.693 1.00 84.56 125 ASN A N 1
ATOM 913 C CA . ASN A 1 125 ? -2.138 -8.903 -16.053 1.00 84.56 125 ASN A CA 1
ATOM 914 C C . ASN A 1 125 ? -3.119 -9.398 -14.984 1.00 84.56 125 ASN A C 1
ATOM 916 O O . ASN A 1 125 ? -3.610 -10.524 -15.059 1.00 84.56 125 ASN A O 1
ATOM 920 N N . PHE A 1 126 ? -3.372 -8.571 -13.972 1.00 92.00 126 PHE A N 1
ATOM 921 C CA . PHE A 1 126 ? -4.384 -8.835 -12.951 1.00 92.00 126 PHE A CA 1
ATOM 922 C C . PHE A 1 126 ? -5.113 -7.544 -12.564 1.00 92.00 126 PHE A C 1
ATOM 924 O O . PHE A 1 126 ? -4.611 -6.440 -12.769 1.00 92.00 126 PHE A O 1
ATOM 931 N N . SER A 1 127 ? -6.316 -7.688 -12.010 1.00 95.31 127 SER A N 1
ATOM 932 C CA . SER A 1 127 ? -7.149 -6.569 -11.566 1.00 95.31 127 SER A CA 1
ATOM 933 C C . SER A 1 127 ? -7.199 -6.536 -10.040 1.00 95.31 127 SER A C 1
ATOM 935 O O . SER A 1 127 ? -7.712 -7.469 -9.419 1.00 95.31 127 SER A O 1
ATOM 937 N N . VAL A 1 128 ? -6.682 -5.456 -9.443 1.00 97.19 128 VAL A N 1
ATOM 938 C CA . VAL A 1 128 ? -6.771 -5.208 -7.992 1.00 97.19 128 VAL A CA 1
ATOM 939 C C . VAL A 1 128 ? -8.235 -5.059 -7.568 1.00 97.19 128 VAL A C 1
ATOM 941 O O . VAL A 1 128 ? -8.640 -5.639 -6.566 1.00 97.19 128 VAL A O 1
ATOM 944 N N . GLU A 1 129 ? -9.040 -4.361 -8.373 1.00 97.94 129 GLU A N 1
ATOM 945 C CA . GLU A 1 129 ? -10.490 -4.225 -8.188 1.00 97.94 129 GLU A CA 1
ATOM 946 C C . GLU A 1 129 ? -11.176 -5.594 -8.118 1.00 97.94 129 GLU A C 1
ATOM 948 O O . GLU A 1 129 ? -11.827 -5.925 -7.129 1.00 97.94 129 GLU A O 1
ATOM 953 N N . SER A 1 130 ? -10.966 -6.444 -9.129 1.00 97.69 130 SER A N 1
ATOM 954 C CA . SER A 1 130 ? -11.582 -7.777 -9.171 1.00 97.69 130 SER A CA 1
ATOM 955 C C . SER A 1 130 ? -11.142 -8.645 -7.992 1.00 97.69 130 SER A C 1
ATOM 957 O O . SER A 1 130 ? -11.950 -9.404 -7.453 1.00 97.69 130 SER A O 1
ATOM 959 N N . ALA A 1 131 ? -9.881 -8.530 -7.564 1.00 97.19 131 ALA A N 1
ATOM 960 C CA . ALA A 1 131 ? -9.393 -9.213 -6.373 1.00 97.19 131 ALA A CA 1
ATOM 961 C C . ALA A 1 131 ? -10.111 -8.733 -5.105 1.00 97.19 131 ALA A C 1
ATOM 963 O O . ALA A 1 131 ? -10.617 -9.565 -4.357 1.00 97.19 131 ALA A O 1
ATOM 964 N N . ALA A 1 132 ? -10.219 -7.420 -4.889 1.00 97.44 132 ALA A N 1
ATOM 965 C CA . ALA A 1 132 ? -10.939 -6.860 -3.746 1.00 97.44 132 ALA A CA 1
ATOM 966 C C . ALA A 1 132 ? -12.390 -7.370 -3.697 1.00 97.44 132 ALA A C 1
ATOM 968 O O . ALA A 1 132 ? -12.810 -7.934 -2.685 1.00 97.44 132 ALA A O 1
ATOM 969 N N . HIS A 1 133 ? -13.112 -7.304 -4.821 1.00 97.06 133 HIS A N 1
ATOM 970 C CA . HIS A 1 133 ? -14.484 -7.811 -4.915 1.00 97.06 133 HIS A CA 1
ATOM 971 C C . HIS A 1 133 ? -14.593 -9.320 -4.669 1.00 97.06 133 HIS A C 1
ATOM 973 O O . HIS A 1 133 ? -15.548 -9.761 -4.033 1.00 97.06 133 HIS A O 1
ATOM 979 N N . THR A 1 134 ? -13.615 -10.113 -5.120 1.00 96.69 134 THR A N 1
ATOM 980 C CA . THR A 1 134 ? -13.581 -11.568 -4.878 1.00 96.69 134 THR A CA 1
ATOM 981 C C . THR A 1 134 ? -13.580 -11.894 -3.381 1.00 96.69 134 THR A C 1
ATOM 983 O O . THR A 1 134 ? -14.195 -12.876 -2.971 1.00 96.69 134 THR A O 1
ATOM 986 N N . PHE A 1 135 ? -12.940 -11.058 -2.559 1.00 96.00 135 PHE A N 1
ATOM 987 C CA . PHE A 1 135 ? -12.893 -11.214 -1.101 1.00 96.00 135 PHE A CA 1
ATOM 988 C C . PHE A 1 135 ? -13.899 -10.323 -0.352 1.00 96.00 135 PHE A C 1
ATOM 990 O O . PHE A 1 135 ? -13.847 -10.250 0.873 1.00 96.00 135 PHE A O 1
ATOM 997 N N . GLY A 1 136 ? -14.828 -9.671 -1.064 1.00 95.25 136 GLY A N 1
ATOM 998 C CA . GLY A 1 136 ? -15.863 -8.823 -0.465 1.00 95.25 136 GLY A CA 1
ATOM 999 C C . GLY A 1 136 ? -15.333 -7.538 0.179 1.00 95.25 136 GLY A C 1
ATOM 1000 O O . GLY A 1 136 ? -15.951 -7.035 1.112 1.00 95.25 136 GLY A O 1
ATOM 1001 N N . LEU A 1 137 ? -14.189 -7.033 -0.284 1.00 96.31 137 LEU A N 1
ATOM 1002 C CA . LEU A 1 137 ? -13.566 -5.808 0.213 1.00 96.31 137 LEU A CA 1
ATOM 1003 C C . LEU A 1 137 ? -13.965 -4.605 -0.642 1.00 96.31 137 LEU A C 1
ATOM 1005 O O . LEU A 1 137 ? -14.082 -4.714 -1.866 1.00 96.31 137 LEU A O 1
ATOM 1009 N N . ASP A 1 138 ? -14.097 -3.447 0.004 1.00 96.44 138 ASP A N 1
ATOM 1010 C CA . ASP A 1 138 ? -14.246 -2.180 -0.700 1.00 96.44 138 ASP A CA 1
ATOM 1011 C C . ASP A 1 138 ? -12.973 -1.861 -1.499 1.00 96.44 138 ASP A C 1
ATOM 1013 O O . ASP A 1 138 ? -11.846 -2.181 -1.095 1.00 96.44 138 ASP A O 1
ATOM 1017 N N . TYR A 1 139 ? -13.160 -1.194 -2.636 1.00 98.12 139 TYR A N 1
ATOM 1018 C CA . TYR A 1 139 ? -12.093 -0.805 -3.549 1.00 98.12 139 TYR A CA 1
ATOM 1019 C C . TYR A 1 139 ? -12.251 0.647 -3.994 1.00 98.12 139 TYR A C 1
ATOM 1021 O O . TYR A 1 139 ? -13.361 1.127 -4.232 1.00 98.12 139 TYR A O 1
ATOM 1029 N N . ALA A 1 140 ? -11.124 1.334 -4.157 1.00 98.12 140 ALA A N 1
ATOM 1030 C CA . ALA A 1 140 ? -11.082 2.673 -4.713 1.00 98.12 140 ALA A CA 1
ATOM 1031 C C . ALA A 1 140 ? -9.808 2.921 -5.529 1.00 98.12 140 ALA A C 1
ATOM 1033 O O . ALA A 1 140 ? -8.726 2.428 -5.210 1.00 98.12 140 ALA A O 1
ATOM 1034 N N . ARG A 1 141 ? -9.932 3.763 -6.561 1.00 97.88 141 ARG A N 1
ATOM 1035 C CA . ARG A 1 141 ? -8.821 4.204 -7.416 1.00 97.88 141 ARG A CA 1
ATOM 1036 C C . ARG A 1 141 ? -8.869 5.721 -7.620 1.00 97.88 141 ARG A C 1
ATOM 1038 O O . ARG A 1 141 ? -9.426 6.179 -8.622 1.00 97.88 141 ARG A O 1
ATOM 1045 N N . PRO A 1 142 ? -8.358 6.515 -6.664 1.00 96.94 142 PRO A N 1
ATOM 1046 C CA . PRO A 1 142 ? -8.407 7.971 -6.751 1.00 96.94 142 PRO A CA 1
ATOM 1047 C C . PRO A 1 142 ? -7.581 8.485 -7.937 1.00 96.94 142 PRO A C 1
ATOM 1049 O O . PRO A 1 142 ? -6.508 7.962 -8.240 1.00 96.94 142 PRO A O 1
ATOM 1052 N N . ALA A 1 143 ? -8.081 9.524 -8.610 1.00 93.00 143 ALA A N 1
ATOM 1053 C CA . ALA A 1 143 ? -7.428 10.105 -9.785 1.00 93.00 143 ALA A CA 1
ATOM 1054 C C . ALA A 1 143 ? -6.413 11.198 -9.418 1.00 93.00 143 ALA A C 1
ATOM 1056 O O . ALA A 1 143 ? -5.471 11.450 -10.173 1.00 93.00 143 ALA A O 1
ATOM 1057 N N . THR A 1 144 ? -6.600 11.856 -8.271 1.00 94.19 144 THR A N 1
ATOM 1058 C CA . THR A 1 144 ? -5.744 12.952 -7.805 1.00 94.19 144 THR A CA 1
ATOM 1059 C C . THR A 1 144 ? -5.293 12.761 -6.358 1.00 94.19 144 THR A C 1
ATOM 1061 O O . THR A 1 144 ? -5.900 12.025 -5.581 1.00 94.19 144 THR A O 1
ATOM 1064 N N . ASN A 1 145 ? -4.242 13.487 -5.962 1.00 93.69 145 ASN A N 1
ATOM 1065 C CA . ASN A 1 145 ? -3.790 13.528 -4.568 1.00 93.69 145 ASN A CA 1
ATOM 1066 C C . ASN A 1 145 ? -4.861 14.082 -3.616 1.00 93.69 145 ASN A C 1
ATOM 1068 O O . ASN A 1 145 ? -4.882 13.698 -2.447 1.00 93.69 145 ASN A O 1
ATOM 1072 N N . SER A 1 146 ? -5.734 14.973 -4.102 1.00 95.94 146 SER A N 1
ATOM 1073 C CA . SER A 1 146 ? -6.854 15.494 -3.314 1.00 95.94 146 SER A CA 1
ATOM 1074 C C . SER A 1 146 ? -7.878 14.393 -3.062 1.00 95.94 146 SER A C 1
ATOM 1076 O O . SER A 1 146 ? -8.218 14.149 -1.909 1.00 95.94 146 SER A O 1
ATOM 1078 N N . ASP A 1 147 ? -8.287 13.675 -4.114 1.00 96.31 147 ASP A N 1
ATOM 1079 C CA . ASP A 1 147 ? -9.243 12.565 -3.997 1.00 96.31 147 ASP A CA 1
ATOM 1080 C C . ASP A 1 147 ? -8.703 11.476 -3.070 1.00 96.31 147 ASP A C 1
ATOM 1082 O O . ASP A 1 147 ? -9.422 10.973 -2.212 1.00 96.31 147 ASP A O 1
ATOM 1086 N N . PHE A 1 148 ? -7.414 11.145 -3.213 1.00 96.88 148 PHE A N 1
ATOM 1087 C CA . PHE A 1 148 ? -6.736 10.195 -2.339 1.00 96.88 148 PHE A CA 1
ATOM 1088 C C . PHE A 1 148 ? -6.760 10.650 -0.879 1.00 96.88 148 PHE A C 1
ATOM 1090 O O . PHE A 1 148 ? -7.096 9.855 -0.010 1.00 96.88 148 PHE A O 1
ATOM 1097 N N . SER A 1 149 ? -6.413 11.912 -0.604 1.00 96.38 149 SER A N 1
ATOM 1098 C CA . SER A 1 149 ? -6.345 12.424 0.770 1.00 96.38 149 SER A CA 1
ATOM 1099 C C . SER A 1 149 ? -7.711 12.395 1.451 1.00 96.38 149 SER A C 1
ATOM 1101 O O . SER A 1 149 ? -7.797 11.952 2.592 1.00 96.38 149 SER A O 1
ATOM 1103 N N . THR A 1 150 ? -8.771 12.811 0.749 1.00 96.12 150 THR A N 1
ATOM 1104 C CA . THR A 1 150 ? -10.146 12.765 1.266 1.00 96.12 150 THR A CA 1
ATOM 1105 C C . THR A 1 150 ? -10.589 11.328 1.520 1.00 96.12 150 THR A C 1
ATOM 1107 O O . THR A 1 150 ? -10.951 10.991 2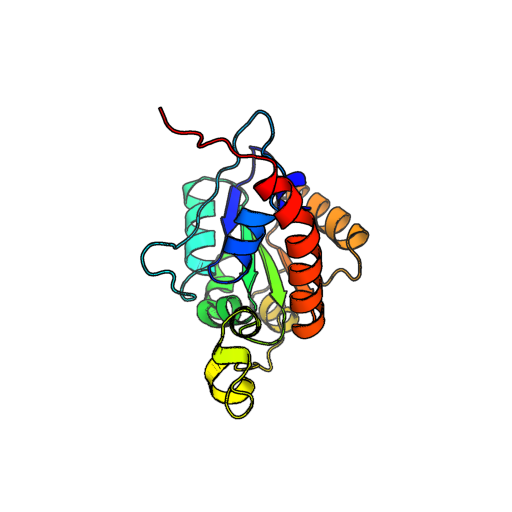.640 1.00 96.12 150 THR A O 1
ATOM 1110 N N . LEU A 1 151 ? -10.470 10.455 0.517 1.00 96.31 151 LEU A N 1
ATOM 1111 C CA . LEU A 1 151 ? -10.844 9.044 0.630 1.00 96.31 151 LEU A CA 1
ATOM 1112 C C . LEU A 1 151 ? -10.110 8.336 1.778 1.00 96.31 151 LEU A C 1
ATOM 1114 O O . LEU A 1 151 ? -10.706 7.557 2.518 1.00 96.31 151 LEU A O 1
ATOM 1118 N N . TYR A 1 152 ? -8.803 8.565 1.894 1.00 95.81 152 TYR A N 1
ATOM 1119 C CA . TYR A 1 152 ? -7.977 7.910 2.898 1.00 95.81 152 TYR A CA 1
ATOM 1120 C C . TYR A 1 152 ? -8.290 8.420 4.309 1.00 95.81 152 TYR A C 1
ATOM 1122 O O . TYR A 1 152 ? -8.395 7.606 5.221 1.00 95.81 152 TYR A O 1
ATOM 1130 N N . ALA A 1 153 ? -8.511 9.727 4.486 1.00 94.44 153 ALA A N 1
ATOM 1131 C CA . ALA A 1 153 ? -8.967 10.280 5.762 1.00 94.44 153 ALA A CA 1
ATOM 1132 C C . ALA A 1 153 ? -10.326 9.689 6.179 1.00 94.44 153 ALA A C 1
ATOM 1134 O O . ALA A 1 153 ? -10.457 9.197 7.299 1.00 94.44 153 ALA A O 1
ATOM 1135 N N . ASP A 1 154 ? -11.287 9.624 5.253 1.00 94.81 154 ASP A N 1
ATOM 1136 C CA . ASP A 1 154 ? -12.603 9.026 5.508 1.00 94.81 154 ASP A CA 1
ATOM 1137 C C . ASP A 1 154 ? -12.489 7.541 5.898 1.00 94.81 154 ASP A C 1
ATOM 1139 O O . ASP A 1 154 ? -13.199 7.062 6.784 1.00 94.81 154 ASP A O 1
ATOM 1143 N N . ALA A 1 155 ? -11.588 6.788 5.258 1.00 93.19 155 ALA A N 1
ATOM 1144 C CA . ALA A 1 155 ? -11.358 5.377 5.568 1.00 93.19 155 ALA A CA 1
ATOM 1145 C C . ALA A 1 155 ? -10.741 5.172 6.963 1.00 93.19 155 ALA A C 1
ATOM 1147 O O . ALA A 1 155 ? -11.140 4.246 7.677 1.00 93.19 155 ALA A O 1
ATOM 1148 N N . LEU A 1 156 ? -9.808 6.044 7.366 1.00 92.38 156 LEU A N 1
ATOM 1149 C CA . LEU A 1 156 ? -9.226 6.042 8.713 1.00 92.38 156 LEU A CA 1
ATOM 1150 C C . LEU A 1 156 ? -10.303 6.317 9.773 1.00 92.38 156 LEU A C 1
ATOM 1152 O O . LEU A 1 156 ? -10.395 5.586 10.759 1.00 92.38 156 LEU A O 1
ATOM 1156 N N . GLU A 1 157 ? -11.171 7.308 9.545 1.00 92.25 157 GLU A N 1
ATOM 1157 C CA . GLU A 1 157 ? -12.264 7.645 10.468 1.00 92.25 157 GLU A CA 1
ATOM 1158 C C . GLU A 1 157 ? -13.308 6.529 10.583 1.00 92.25 157 GLU A C 1
ATOM 1160 O O . GLU A 1 157 ? -13.742 6.189 11.686 1.00 92.25 157 GLU A O 1
ATOM 1165 N N . ARG A 1 158 ? -13.701 5.928 9.454 1.00 89.75 158 ARG A N 1
ATOM 1166 C CA . ARG A 1 158 ? -14.714 4.861 9.419 1.00 89.75 158 ARG A CA 1
ATOM 1167 C C . ARG A 1 158 ? -14.215 3.535 9.972 1.00 89.75 158 ARG A C 1
ATOM 1169 O O . ARG A 1 158 ? -15.045 2.690 10.300 1.00 89.75 158 ARG A O 1
ATOM 1176 N N . SER A 1 159 ? -12.897 3.351 10.086 1.00 83.38 159 SER A N 1
ATOM 1177 C CA . SER A 1 159 ? -12.296 2.114 10.591 1.00 83.38 159 SER A CA 1
ATOM 1178 C C . SER A 1 159 ? -12.785 0.879 9.813 1.00 83.38 159 SER A C 1
ATOM 1180 O O . SER A 1 159 ? -13.212 -0.117 10.392 1.00 83.38 159 SER A O 1
ATOM 1182 N N . THR A 1 160 ? -12.717 0.939 8.481 1.00 86.44 160 THR A N 1
ATOM 1183 C CA . THR A 1 160 ? -13.094 -0.165 7.579 1.00 86.44 160 THR A CA 1
ATOM 1184 C C . THR A 1 160 ? -11.914 -0.602 6.722 1.00 86.44 160 THR A C 1
ATOM 1186 O O . THR A 1 160 ? -11.135 0.237 6.267 1.00 86.44 160 THR A O 1
ATOM 1189 N N . SER A 1 161 ? -11.792 -1.907 6.463 1.00 94.56 161 SER A N 1
ATOM 1190 C CA . SER A 1 161 ? -10.803 -2.418 5.509 1.00 94.56 161 SER A CA 1
ATOM 1191 C C . SER A 1 161 ? -11.122 -1.924 4.095 1.00 94.56 161 SER A C 1
ATOM 1193 O O . SER A 1 161 ? -12.264 -2.011 3.651 1.00 94.56 161 SER A O 1
ATOM 1195 N N . LEU A 1 162 ? -10.117 -1.410 3.388 1.00 96.56 162 LEU A N 1
ATOM 1196 C CA . LEU A 1 162 ? -10.265 -0.802 2.062 1.00 96.56 162 LEU A CA 1
ATOM 1197 C C . LEU A 1 162 ? -9.013 -1.067 1.228 1.00 96.56 162 LEU A C 1
ATOM 1199 O O . LEU A 1 162 ? -7.892 -0.917 1.719 1.00 96.56 162 LEU A O 1
ATOM 1203 N N . ILE A 1 163 ? -9.197 -1.404 -0.047 1.00 98.25 163 ILE A N 1
ATOM 1204 C CA . ILE A 1 163 ? -8.104 -1.482 -1.016 1.00 98.25 163 ILE A CA 1
ATOM 1205 C C . ILE A 1 163 ? -8.081 -0.196 -1.846 1.00 98.25 163 ILE A C 1
ATOM 1207 O O . ILE A 1 163 ? -9.025 0.101 -2.576 1.00 98.25 163 ILE A O 1
ATOM 1211 N N . ILE A 1 164 ? -6.993 0.566 -1.753 1.00 98.31 164 ILE A N 1
ATOM 1212 C CA . ILE A 1 164 ? -6.769 1.778 -2.546 1.00 98.31 164 ILE A CA 1
ATOM 1213 C C . ILE A 1 164 ? -5.678 1.491 -3.572 1.00 98.31 164 ILE A C 1
ATOM 1215 O O . ILE A 1 164 ? -4.520 1.287 -3.215 1.00 98.31 164 ILE A O 1
ATOM 1219 N N . GLU A 1 165 ? -6.017 1.506 -4.855 1.00 98.19 165 GLU A N 1
ATOM 1220 C CA . GLU A 1 165 ? -5.038 1.342 -5.927 1.00 98.19 165 GLU A CA 1
ATOM 1221 C C . GLU A 1 165 ? -4.537 2.698 -6.427 1.00 98.19 165 GLU A C 1
ATOM 1223 O O . GLU A 1 165 ? -5.313 3.551 -6.858 1.00 98.19 165 GLU A O 1
ATOM 1228 N N . ILE A 1 166 ? -3.215 2.873 -6.428 1.00 95.94 166 ILE A N 1
ATOM 1229 C CA . ILE A 1 166 ? -2.536 4.028 -7.012 1.00 95.94 166 ILE A CA 1
ATOM 1230 C C . ILE A 1 166 ? -1.769 3.559 -8.240 1.00 95.94 166 ILE A C 1
ATOM 1232 O O . ILE A 1 166 ? -0.705 2.945 -8.140 1.00 95.94 166 ILE A O 1
ATOM 1236 N N . THR A 1 167 ? -2.306 3.868 -9.416 1.00 90.94 167 THR A N 1
ATOM 1237 C CA . THR A 1 167 ? -1.649 3.549 -10.682 1.00 90.94 167 THR A CA 1
ATOM 1238 C C . THR A 1 167 ? -0.570 4.574 -10.991 1.00 90.94 167 THR A C 1
ATOM 1240 O O . THR A 1 167 ? -0.834 5.778 -11.027 1.00 90.94 167 THR A O 1
ATOM 1243 N N . SER A 1 168 ? 0.640 4.109 -11.274 1.00 83.50 168 SER A N 1
ATOM 1244 C CA . SER A 1 168 ? 1.753 4.961 -11.688 1.00 83.50 168 SER A CA 1
ATOM 1245 C C . SER A 1 168 ? 2.446 4.400 -12.926 1.00 83.50 168 SER A C 1
ATOM 1247 O O . SER A 1 168 ? 2.320 3.228 -13.270 1.00 83.50 168 SER A O 1
ATOM 1249 N N . ASN A 1 169 ? 3.189 5.256 -13.624 1.00 81.44 169 ASN A N 1
ATOM 1250 C CA . ASN A 1 169 ? 4.007 4.844 -14.757 1.00 81.44 169 ASN A CA 1
ATOM 1251 C C . ASN A 1 169 ? 5.474 4.735 -14.315 1.00 81.44 169 ASN A C 1
ATOM 1253 O O . ASN A 1 169 ? 6.031 5.721 -13.829 1.00 81.44 169 ASN A O 1
ATOM 1257 N N . ARG A 1 170 ? 6.105 3.570 -14.530 1.00 75.12 170 ARG A N 1
ATOM 1258 C CA . ARG A 1 170 ? 7.498 3.283 -14.127 1.00 75.12 170 ARG A CA 1
ATOM 1259 C C . ARG A 1 170 ? 8.500 4.334 -14.615 1.00 75.12 170 ARG A C 1
ATOM 1261 O O . ARG A 1 170 ? 9.326 4.800 -13.836 1.00 75.12 170 ARG A O 1
ATOM 1268 N N . GLN A 1 171 ? 8.404 4.753 -15.879 1.00 74.12 171 GLN A N 1
ATOM 1269 C CA . GLN A 1 171 ? 9.329 5.733 -16.464 1.00 74.12 171 GLN A CA 1
ATOM 1270 C C . GLN A 1 171 ? 9.152 7.121 -15.842 1.00 74.12 171 GLN A C 1
ATOM 1272 O O . GLN A 1 171 ? 10.136 7.761 -15.469 1.00 74.12 171 GLN A O 1
ATOM 1277 N N . LYS A 1 172 ? 7.900 7.572 -15.685 1.00 77.38 172 LYS A N 1
ATOM 1278 C CA . LYS A 1 172 ? 7.596 8.854 -15.029 1.00 77.38 172 LYS A CA 1
ATOM 1279 C C . LYS A 1 172 ? 8.031 8.849 -13.565 1.00 77.38 172 LYS A C 1
ATOM 1281 O O . LYS A 1 172 ? 8.581 9.839 -13.098 1.00 77.38 172 LYS A O 1
ATOM 1286 N N . ASN A 1 173 ? 7.818 7.736 -12.863 1.00 80.38 173 ASN A N 1
ATOM 1287 C CA . ASN A 1 173 ? 8.245 7.564 -11.479 1.00 80.38 173 ASN A CA 1
ATOM 1288 C C . ASN A 1 173 ? 9.781 7.666 -11.375 1.00 80.38 173 ASN A C 1
ATOM 1290 O O . ASN A 1 173 ? 10.280 8.527 -10.655 1.00 80.38 173 ASN A O 1
ATOM 1294 N N . LEU A 1 174 ? 10.540 6.925 -12.192 1.00 79.62 174 LEU A N 1
ATOM 1295 C CA . LEU A 1 174 ? 12.006 7.016 -12.220 1.00 79.62 174 LEU A CA 1
ATOM 1296 C C . LEU A 1 174 ? 12.511 8.448 -12.471 1.00 79.62 174 LEU A C 1
ATOM 1298 O O . LEU A 1 174 ? 13.433 8.912 -11.797 1.00 79.62 174 LEU A O 1
ATOM 1302 N N . GLN A 1 175 ? 11.914 9.156 -13.434 1.00 80.81 175 GLN A N 1
ATOM 1303 C CA . GLN A 1 175 ? 12.261 10.550 -13.729 1.00 80.81 175 GLN A CA 1
ATOM 1304 C C . GLN A 1 175 ? 11.980 11.468 -12.535 1.00 80.81 175 GLN A C 1
ATOM 1306 O O . GLN A 1 175 ? 12.835 12.280 -12.178 1.00 80.81 175 GLN A O 1
ATOM 1311 N N . LEU A 1 176 ? 10.823 11.302 -11.887 1.00 81.06 176 LEU A N 1
ATOM 1312 C CA . LEU A 1 176 ? 10.457 12.064 -10.699 1.00 81.06 176 LEU A CA 1
ATOM 1313 C C . LEU A 1 176 ? 11.464 11.838 -9.566 1.00 81.06 176 LEU A C 1
ATOM 1315 O O . LEU A 1 176 ? 12.009 12.807 -9.044 1.00 81.06 176 LEU A O 1
ATOM 1319 N N . HIS A 1 177 ? 11.797 10.587 -9.248 1.00 80.81 177 HIS A N 1
ATOM 1320 C CA . HIS A 1 177 ? 12.792 10.273 -8.218 1.00 80.81 177 HIS A CA 1
ATOM 1321 C C . HIS A 1 177 ? 14.169 10.863 -8.525 1.00 80.81 177 HIS A C 1
ATOM 1323 O O . HIS A 1 177 ? 14.805 11.409 -7.628 1.00 80.81 177 HIS A O 1
ATOM 1329 N N . ARG A 1 178 ? 14.630 10.803 -9.783 1.00 83.00 178 ARG A N 1
ATOM 1330 C CA . ARG A 1 178 ? 15.898 11.434 -10.189 1.00 83.00 178 ARG A CA 1
ATOM 1331 C C . ARG A 1 178 ? 15.859 12.947 -10.002 1.00 83.00 178 ARG A C 1
ATOM 1333 O O . ARG A 1 178 ? 16.830 13.509 -9.512 1.00 83.00 178 ARG A O 1
ATOM 1340 N N . SER A 1 179 ? 14.746 13.591 -10.357 1.00 82.69 179 SE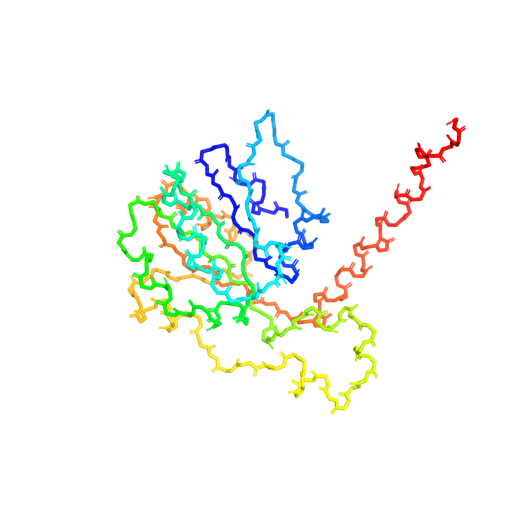R A N 1
ATOM 13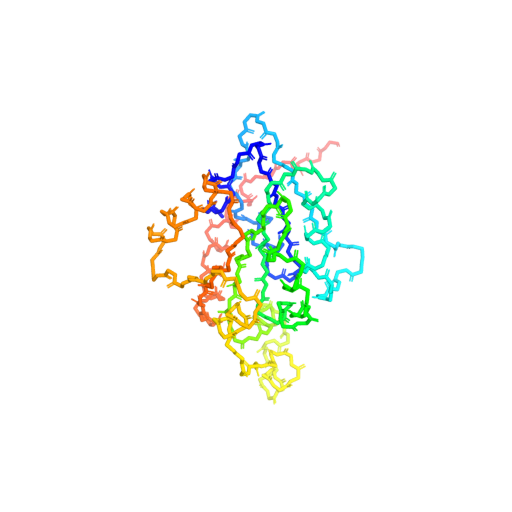41 C CA . SER A 1 179 ? 14.588 15.039 -10.183 1.00 82.69 179 SER A CA 1
ATOM 1342 C C . SER A 1 179 ? 14.575 15.450 -8.709 1.00 82.69 179 SER A C 1
ATOM 1344 O O . SER A 1 179 ? 15.286 16.378 -8.337 1.00 82.69 179 SER A O 1
ATOM 1346 N N . LEU A 1 180 ? 13.849 14.715 -7.858 1.00 82.56 180 LEU A N 1
ATOM 1347 C CA . LEU A 1 180 ? 13.810 14.953 -6.416 1.00 82.56 180 LEU A CA 1
ATOM 1348 C C . LEU A 1 180 ? 15.177 14.710 -5.781 1.00 82.56 180 LEU A C 1
ATOM 1350 O O . LEU A 1 180 ? 15.644 15.531 -5.002 1.00 82.56 180 LEU A O 1
ATOM 1354 N N . LYS A 1 181 ? 15.852 13.617 -6.150 1.00 80.44 181 LYS A N 1
ATOM 1355 C CA . LYS A 1 181 ? 17.196 13.326 -5.654 1.00 80.44 181 LYS A CA 1
ATOM 1356 C C . LYS A 1 181 ? 18.187 14.426 -6.044 1.00 80.44 181 LYS A C 1
ATOM 1358 O O . LYS A 1 181 ? 18.880 14.928 -5.176 1.00 80.44 181 LYS A O 1
ATOM 1363 N N . ALA A 1 182 ? 18.184 14.877 -7.298 1.00 82.38 182 ALA A N 1
ATOM 1364 C CA . ALA A 1 182 ? 19.056 15.965 -7.743 1.00 82.38 182 ALA A CA 1
ATOM 1365 C C . ALA A 1 182 ? 18.795 17.300 -7.017 1.00 82.38 182 ALA A C 1
ATOM 1367 O O . ALA A 1 182 ? 19.698 18.125 -6.915 1.00 82.38 182 ALA A O 1
ATOM 1368 N N . GLN A 1 183 ? 17.575 17.528 -6.518 1.00 82.62 183 GLN A N 1
ATOM 1369 C CA . GLN A 1 183 ? 17.253 18.689 -5.680 1.00 82.62 183 GLN A CA 1
ATOM 1370 C C . GLN A 1 183 ? 17.712 18.514 -4.226 1.00 82.62 183 GLN A C 1
ATOM 1372 O O . GLN A 1 183 ? 18.051 19.499 -3.575 1.00 82.62 183 GLN A O 1
ATOM 1377 N N . LEU A 1 184 ? 17.722 17.278 -3.725 1.00 77.50 184 LEU A N 1
ATOM 1378 C CA . LEU A 1 184 ? 18.097 16.940 -2.354 1.00 77.50 184 LEU A CA 1
ATOM 1379 C C . LEU A 1 184 ? 19.612 16.765 -2.168 1.00 77.50 184 LEU A C 1
ATOM 1381 O O . LEU A 1 184 ? 20.127 17.147 -1.121 1.00 77.50 184 LEU A O 1
ATOM 1385 N N . ASP A 1 185 ? 20.329 16.228 -3.160 1.00 78.25 185 ASP A N 1
ATOM 1386 C CA . ASP A 1 185 ? 21.776 15.965 -3.094 1.00 78.25 185 ASP A CA 1
ATOM 1387 C C . ASP A 1 185 ? 22.577 17.222 -2.666 1.00 78.25 185 ASP A C 1
ATOM 1389 O O . ASP A 1 185 ? 23.355 17.119 -1.716 1.00 78.25 185 ASP A O 1
ATOM 1393 N N . PRO A 1 186 ? 22.325 18.437 -3.209 1.00 76.31 186 PRO A N 1
ATOM 1394 C CA . PRO A 1 186 ? 23.001 19.653 -2.748 1.00 76.31 186 PRO A CA 1
ATOM 1395 C C . PRO A 1 186 ? 22.707 20.014 -1.285 1.00 76.31 186 PRO A C 1
ATOM 1397 O O . PRO A 1 186 ? 23.558 20.589 -0.613 1.00 76.31 186 PRO A O 1
ATOM 1400 N N . MET A 1 187 ? 21.513 19.689 -0.775 1.00 71.75 187 MET A N 1
ATOM 1401 C CA . MET A 1 187 ? 21.134 19.966 0.617 1.00 71.75 187 MET A CA 1
ATOM 1402 C C . MET A 1 187 ? 21.881 19.042 1.589 1.00 71.75 187 MET A C 1
ATOM 1404 O O . MET A 1 187 ? 22.284 19.469 2.675 1.00 71.75 187 MET A O 1
ATOM 1408 N N . PHE A 1 188 ? 22.112 17.789 1.187 1.00 63.97 188 PHE A N 1
ATOM 1409 C CA . PHE A 1 188 ? 22.888 16.826 1.967 1.00 63.97 188 PHE A CA 1
ATOM 1410 C C . PHE A 1 188 ? 24.400 17.084 1.884 1.00 63.97 188 PHE A C 1
ATOM 1412 O O . PHE A 1 188 ? 25.076 16.938 2.898 1.00 63.97 188 PHE A O 1
ATOM 1419 N N . GLU A 1 189 ? 24.922 17.556 0.746 1.00 62.09 189 GLU A N 1
ATOM 1420 C CA . GLU A 1 189 ? 26.330 17.973 0.606 1.00 62.09 189 GLU A CA 1
ATOM 1421 C C . GLU A 1 189 ? 26.670 19.223 1.434 1.00 62.09 189 GLU A C 1
ATOM 1423 O O . GLU A 1 189 ? 27.778 19.343 1.945 1.00 62.09 189 GLU A O 1
ATOM 1428 N N . THR A 1 190 ? 25.718 20.137 1.655 1.00 54.34 190 THR A N 1
ATOM 1429 C CA . THR A 1 190 ? 25.918 21.271 2.581 1.00 54.34 190 THR A CA 1
ATOM 1430 C C . THR A 1 190 ? 25.883 20.887 4.064 1.00 54.34 190 THR A C 1
ATOM 1432 O O . THR A 1 190 ? 26.146 21.732 4.920 1.00 54.34 190 THR A O 1
ATOM 1435 N N . THR A 1 191 ? 25.575 19.628 4.386 1.00 52.38 191 THR A N 1
ATOM 1436 C CA . THR A 1 191 ? 25.463 19.128 5.761 1.00 52.38 191 THR A CA 1
ATOM 1437 C C . THR A 1 191 ? 26.666 18.241 6.104 1.00 52.38 191 THR A C 1
ATOM 1439 O O . THR A 1 191 ? 26.525 17.059 6.408 1.00 52.38 191 THR A O 1
ATOM 1442 N N . ASP A 1 192 ? 27.875 18.813 6.081 1.00 48.56 192 ASP A N 1
ATOM 1443 C CA . ASP A 1 192 ? 29.085 18.191 6.642 1.00 48.56 192 ASP A CA 1
ATOM 1444 C C . ASP A 1 192 ? 28.976 18.104 8.181 1.00 48.56 192 ASP A C 1
ATOM 1446 O O . ASP A 1 192 ? 29.587 18.863 8.936 1.00 48.56 192 ASP A O 1
ATOM 1450 N N . CYS A 1 193 ? 28.174 17.164 8.687 1.00 55.62 193 CYS A N 1
ATOM 1451 C CA . CYS A 1 193 ? 28.100 16.855 10.121 1.00 55.62 193 CYS A CA 1
ATOM 1452 C C . CYS A 1 193 ? 29.200 15.890 10.596 1.00 55.62 193 CYS A C 1
ATOM 1454 O O . CYS A 1 193 ? 29.294 15.625 11.792 1.00 55.62 193 CYS A O 1
ATOM 1456 N N . PHE A 1 194 ? 30.069 15.412 9.701 1.00 56.12 194 PHE A N 1
ATOM 1457 C CA . PHE A 1 194 ? 31.226 14.585 10.052 1.00 56.12 194 PHE A CA 1
ATOM 1458 C C . PHE A 1 194 ? 32.537 15.269 9.655 1.00 56.12 194 PHE A C 1
ATOM 1460 O O . PHE A 1 194 ? 33.349 14.728 8.911 1.00 56.12 194 PHE A O 1
ATOM 1467 N N . SER A 1 195 ? 32.772 16.465 10.201 1.00 43.62 195 SER A N 1
ATOM 1468 C CA . SER A 1 195 ? 34.150 16.907 10.410 1.00 43.62 195 SER A CA 1
ATOM 1469 C C . SER A 1 195 ? 34.713 16.146 11.615 1.00 43.62 195 SER A C 1
ATOM 1471 O O . SER A 1 195 ? 34.164 16.195 12.715 1.00 43.62 195 SER A O 1
ATOM 1473 N N . ASN A 1 196 ? 35.774 15.378 11.364 1.00 42.59 196 ASN A N 1
ATOM 1474 C CA . ASN A 1 196 ? 36.515 14.575 12.336 1.00 42.59 196 ASN A CA 1
ATOM 1475 C C . ASN A 1 196 ? 36.662 15.248 13.714 1.00 42.59 196 ASN A C 1
ATOM 1477 O O . ASN A 1 196 ? 37.238 16.335 13.823 1.00 42.59 196 ASN A O 1
ATOM 1481 N N . ARG A 1 197 ? 36.264 14.527 14.764 1.00 37.66 197 ARG A N 1
ATOM 1482 C CA . ARG A 1 197 ? 36.911 14.573 16.077 1.00 37.66 197 ARG A CA 1
ATOM 1483 C C . ARG A 1 197 ? 37.156 13.164 16.581 1.00 37.66 197 ARG A C 1
ATOM 1485 O O . ARG A 1 197 ? 36.244 12.328 16.411 1.00 37.66 197 ARG A O 1
#

Foldseek 3Di:
DLVLVLDDQQEAEEAAAAVRVVCCVVPRDDHPPDDHHYDYDPPVRDLACRLVVQLVVQLVVVGAYEYEHEPVSCVNHLVSLLSQQPRSFHYEYEYEYQQFRLRLCVDPCVVVPPCCCPPHRVGDPDDPVVSCVVNPAAEEEDPDPVSVSVVVSVCNVVRHHYYYYYYDHSVVVVVVVVVVCVVCVVVVVVPCPDPDD

Organism: NCBI:txid274539

Solvent-accessible surface area (backbone atoms only — not comparable to full-atom values): 10936 Å² total; per-residue (Å²): 62,72,70,54,65,72,58,48,70,74,36,32,40,30,36,30,50,72,55,51,43,51,49,44,74,75,40,42,43,83,73,60,103,55,78,62,50,72,49,61,66,67,87,87,48,57,49,60,52,50,54,48,48,43,52,51,50,16,54,76,65,71,22,39,24,38,35,38,32,41,44,57,35,47,62,64,22,50,76,38,50,65,60,47,64,77,38,93,35,21,43,33,39,38,31,47,31,40,64,28,42,54,56,51,72,76,40,82,62,50,77,48,65,94,45,36,56,78,76,58,24,50,62,65,95,75,55,71,60,61,52,29,53,76,44,70,36,49,67,47,68,58,91,44,74,65,52,39,52,51,54,50,51,54,39,63,74,68,59,48,42,33,40,36,43,44,80,53,53,50,68,62,48,53,51,48,54,52,53,53,45,67,65,44,52,63,59,55,69,72,55,75,81,77,71,89,129

Sequence (197 aa):
HIVSSLLTEKEALFVANSMPARDMDLYAAPVAEHPLRVALNRGASGIDGIISTAAGFSAGLGRATTLLIGDISFLHDLNALSLLGNAENPLIAIVLNNHGGGIFSFLPIASETDRLDECFATPQNFSVESAAHTFGLDYARPATNSDFSTLYADALERSTSLIIEITSNRQKNLQLHRSLKAQLDPMFETTDCFSNR

pLDDT: mean 86.77, std 12.61, range [37.66, 98.31]

Nearest PDB structures (foldseek):
  3hwx-assembly1_A  TM=9.330E-01  e=2.770E-16  Escherichia coli K-12
  2x7j-assembly1_D  TM=8.973E-01  e=1.476E-16  Bacillus subtilis
  2jlc-assembly1_A  TM=9.350E-01  e=7.581E-16  Escherichia coli K-12
  3hwx-assembly5_B  TM=9.302E-01  e=1.106E-15  Escherichia coli K-12
  5ahk-assembly1_A  TM=8.042E-01  e=5.793E-07  Pseudomonas protegens

Radius of gyration: 17.61 Å; Cα contacts (8 Å, |Δi|>4): 293; chains: 1; bounding box: 53×36×43 Å